Protein AF-J9D2C3-F1 (afdb_monomer_lite)

Secondary structure (DSSP, 8-state):
-PPP----PPPEEEEHHHHHHH-PBPPTT-EEEEEE-TT-SS-TT-SEEEEEE--SSSBGGGSPB---TTTT--HHHH-SSPPP--GGGSTTHHHHHHHH---SSEEEEEEE-STTEEEEEEEETT----EEEEEEE--PPPEEE-SSTTEEEETTEEEE-TTTGGGTT--HHHHHHHHHHHHHHHHHTT-PPP----TTEEEEEEEEETTEEEEEEEEPPGGGSPP--GGGSTTHHHHHHTT-

Foldseek 3Di:
DDDDDDDDDDAAEDEPVVLVVVQDQDQAQGKYKYQAAPPPPPAPDPRDIWIFGGRHPGTPVPTDIPDDPPRRDDVQVVDPDHDDDDPVVDPCSVVVVCVPCPDPFKDWDWADDPPQKIFIWIDGHPDDDTDTDDIDHDDQFDWAPAPDFQWIDRNPDIGHNVVCPPVGPDDPVNVCVVVVVVVVVVVVVQDEDDDDADPQKDWDDWDDDPNHIDTDIDGNDPVNPDDDDPVNPPPSVVVVVVVD

pLDDT: mean 89.43, std 7.4, range [53.75, 97.25]

Sequence (244 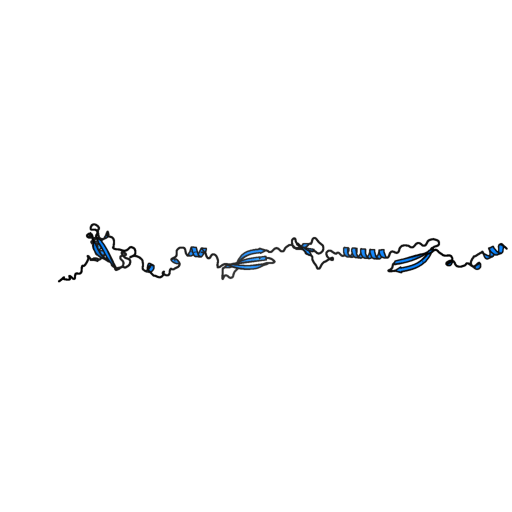aa):
MATTLNTRIKLKYDTYANWNSKNPILLSGELAIAEIPDSTGVAQNEPTFLLKVGNGSSKFNELDWISGKAADVYEWAKAATKPTYAATEITGLDAFIGQQIQDTDTQYQIVKNGDMGFKLQSKAKGTEDWADVNNITLVPPALTTGGANGTVKYGTQEVAVAGLQDAAFVTKASIVAEASAEADKKIQALDAKEVAVGTGEIIEKISETDGVVKVSKRALAATDIPTLEIAKTTGLQEALDAKQ

Structure (mmCIF, N/CA/C/O backbone):
data_AF-J9D2C3-F1
#
_entry.id   AF-J9D2C3-F1
#
loop_
_atom_site.group_PDB
_atom_site.id
_atom_site.type_symbol
_atom_site.label_atom_id
_atom_site.label_alt_id
_atom_site.label_comp_id
_atom_site.label_asym_id
_atom_site.label_entity_id
_atom_site.label_seq_id
_atom_site.pdbx_PDB_ins_code
_atom_site.Cartn_x
_atom_site.Cartn_y
_atom_site.Cartn_z
_atom_site.occupancy
_atom_site.B_iso_or_equiv
_atom_site.auth_seq_id
_atom_site.auth_comp_id
_atom_site.auth_asym_id
_atom_site.auth_atom_id
_atom_site.pdbx_PDB_model_num
ATOM 1 N N . MET A 1 1 ? -11.430 -37.253 111.031 1.00 53.75 1 MET A N 1
ATOM 2 C CA . MET A 1 1 ? -12.242 -37.603 109.846 1.00 53.75 1 MET A CA 1
ATOM 3 C C . MET A 1 1 ? -12.752 -36.303 109.249 1.00 53.75 1 MET A C 1
ATOM 5 O O . MET A 1 1 ? -13.324 -35.525 109.999 1.00 53.75 1 MET A O 1
ATOM 9 N N . ALA A 1 2 ? -12.464 -36.012 107.979 1.00 67.19 2 ALA A N 1
ATOM 10 C CA . ALA A 1 2 ? -12.969 -34.808 107.318 1.00 67.19 2 ALA A CA 1
ATOM 11 C C . ALA A 1 2 ? -14.380 -35.082 106.786 1.00 67.19 2 ALA A C 1
ATOM 13 O O . ALA A 1 2 ? -14.589 -36.061 106.072 1.00 67.19 2 ALA A O 1
ATOM 14 N N . THR A 1 3 ? -15.345 -34.248 107.160 1.00 71.25 3 THR A N 1
ATOM 15 C CA . THR A 1 3 ? -16.729 -34.361 106.697 1.00 71.25 3 THR A CA 1
ATOM 16 C C . THR A 1 3 ? -16.865 -33.609 105.375 1.00 71.25 3 THR A C 1
ATOM 18 O O . THR A 1 3 ? -16.646 -32.400 105.327 1.00 71.25 3 THR A O 1
ATOM 21 N N . THR A 1 4 ? -17.207 -34.305 104.291 1.00 79.94 4 THR A N 1
ATOM 22 C CA . THR A 1 4 ? -17.452 -33.674 102.985 1.00 79.94 4 THR A CA 1
ATOM 23 C C . THR A 1 4 ? -18.852 -33.067 102.950 1.00 79.94 4 THR A C 1
ATOM 25 O O . THR A 1 4 ? -19.848 -33.775 103.092 1.00 79.94 4 THR A O 1
ATOM 28 N N . LEU A 1 5 ? -18.933 -31.753 102.737 1.00 82.44 5 LEU A N 1
ATOM 29 C CA . LEU A 1 5 ? -20.183 -31.029 102.504 1.00 82.44 5 LEU A CA 1
ATOM 30 C C . LEU A 1 5 ? -20.464 -30.950 101.001 1.00 82.44 5 LEU A C 1
ATOM 32 O O . LEU A 1 5 ? -19.736 -30.294 100.263 1.00 82.44 5 LEU A O 1
ATOM 36 N N . ASN A 1 6 ? -21.547 -31.590 100.560 1.00 83.75 6 ASN A N 1
ATOM 37 C CA . ASN A 1 6 ? -22.050 -31.465 99.194 1.00 83.75 6 ASN A CA 1
ATOM 38 C C . ASN A 1 6 ? -23.104 -30.356 99.144 1.00 83.75 6 ASN A C 1
ATOM 40 O O . ASN A 1 6 ? -24.222 -30.543 99.624 1.00 83.75 6 ASN A O 1
ATOM 44 N N . THR A 1 7 ? -22.766 -29.206 98.563 1.00 85.62 7 THR A N 1
ATOM 45 C CA . THR A 1 7 ? -23.692 -28.076 98.405 1.00 85.62 7 THR A CA 1
ATOM 46 C C . THR A 1 7 ? -23.898 -27.730 96.928 1.00 85.62 7 THR A C 1
ATOM 48 O O . THR A 1 7 ? -23.049 -27.995 96.079 1.00 85.62 7 THR A O 1
ATOM 51 N N . ARG A 1 8 ? -25.060 -27.147 96.605 1.00 88.00 8 ARG A N 1
ATOM 52 C CA . ARG A 1 8 ? -25.353 -26.520 95.306 1.00 88.00 8 ARG A CA 1
ATOM 53 C C . ARG A 1 8 ? -25.780 -25.079 95.564 1.00 88.00 8 ARG A C 1
ATOM 55 O O . ARG A 1 8 ? -26.751 -24.863 96.285 1.00 88.00 8 ARG A O 1
ATOM 62 N N . ILE A 1 9 ? -25.075 -24.113 94.982 1.00 87.56 9 ILE A N 1
ATOM 63 C CA . ILE A 1 9 ? -25.390 -22.686 95.119 1.00 87.56 9 ILE A CA 1
ATOM 64 C C . ILE A 1 9 ? -26.204 -22.255 93.898 1.00 87.56 9 ILE A C 1
ATOM 66 O O . ILE A 1 9 ? -25.794 -22.494 92.765 1.00 87.56 9 ILE A O 1
ATOM 70 N N . LYS A 1 10 ? -27.365 -21.635 94.130 1.00 87.38 10 LYS A N 1
ATOM 71 C CA . LYS A 1 10 ? -28.155 -20.974 93.085 1.00 87.38 10 LYS A CA 1
ATOM 72 C C . LYS A 1 10 ? -27.910 -19.472 93.161 1.00 87.38 10 LYS A C 1
ATOM 74 O O . LYS A 1 10 ? -27.998 -18.897 94.243 1.00 87.38 10 LYS A O 1
ATOM 79 N N . LEU A 1 11 ? -27.618 -18.862 92.019 1.00 90.38 11 LEU A N 1
ATOM 80 C CA . LEU A 1 11 ? -27.538 -17.410 91.880 1.00 90.38 11 LEU A CA 1
ATOM 81 C C . LEU A 1 11 ? -28.927 -16.839 91.584 1.00 90.38 11 LEU A C 1
ATOM 83 O O . LEU A 1 11 ? -29.850 -17.575 91.224 1.00 90.38 11 LEU A O 1
ATOM 87 N N . LYS A 1 12 ? -29.081 -15.526 91.755 1.00 91.38 12 LYS A N 1
ATOM 88 C CA . LYS A 1 12 ? -30.353 -14.854 91.505 1.00 91.38 12 LYS A CA 1
ATOM 89 C C . LYS A 1 12 ? -30.673 -14.898 90.011 1.00 91.38 12 LYS A C 1
ATOM 91 O O . LYS A 1 12 ? -29.859 -14.493 89.184 1.00 91.38 12 LYS A O 1
ATOM 96 N N . TYR A 1 13 ? -31.857 -15.406 89.699 1.00 93.50 13 TYR A N 1
ATOM 97 C CA . TYR A 1 13 ? -32.331 -15.696 88.351 1.00 93.50 13 TYR A CA 1
ATOM 98 C C . TYR A 1 13 ? -33.719 -15.094 88.154 1.00 93.50 13 TYR A C 1
ATOM 100 O O . TYR A 1 13 ? -34.570 -15.231 89.036 1.00 93.50 13 TYR A O 1
ATOM 108 N N . ASP A 1 14 ? -33.952 -14.465 87.007 1.00 95.75 14 ASP A N 1
ATOM 109 C CA . ASP A 1 14 ? -35.276 -14.015 86.574 1.00 95.75 14 ASP A CA 1
ATOM 110 C C . ASP A 1 14 ? -35.283 -13.833 85.042 1.00 95.75 14 ASP A C 1
ATOM 112 O O . ASP A 1 14 ? -34.233 -13.863 84.386 1.00 95.75 14 ASP A O 1
ATOM 116 N N . THR A 1 15 ? -36.468 -13.632 84.470 1.00 95.62 15 THR A N 1
ATOM 117 C CA . THR A 1 15 ? -36.615 -13.319 83.041 1.00 95.62 15 THR A CA 1
ATOM 118 C C . THR A 1 15 ? -36.058 -11.933 82.732 1.00 95.62 15 THR A C 1
ATOM 120 O O . THR A 1 15 ? -36.107 -11.030 83.575 1.00 95.62 15 THR A O 1
ATOM 123 N N . TYR A 1 16 ? -35.572 -11.722 81.507 1.00 94.62 16 TYR A N 1
ATOM 124 C CA . TYR A 1 16 ? -35.113 -10.407 81.060 1.00 94.62 16 TYR A CA 1
ATOM 125 C C . TYR A 1 16 ? -36.175 -9.321 81.294 1.00 94.62 16 TYR A C 1
ATOM 127 O O . TYR A 1 16 ? -35.871 -8.268 81.853 1.00 94.62 16 TYR A O 1
ATOM 135 N N . ALA A 1 17 ? -37.443 -9.590 80.972 1.00 94.50 17 ALA A N 1
ATOM 136 C CA . ALA A 1 17 ? -38.544 -8.653 81.201 1.00 94.50 17 ALA A CA 1
ATOM 137 C C . ALA A 1 17 ? -38.699 -8.269 82.685 1.00 94.50 17 ALA A C 1
ATOM 139 O O . ALA A 1 17 ? -38.810 -7.086 83.020 1.00 94.50 17 ALA A O 1
ATOM 140 N N . ASN A 1 18 ? -38.643 -9.251 83.589 1.00 96.06 18 ASN A N 1
ATOM 141 C CA . ASN A 1 18 ? -38.765 -9.003 85.025 1.00 96.06 18 ASN A CA 1
ATOM 142 C C . ASN A 1 18 ? -37.567 -8.236 85.586 1.00 96.06 18 ASN A C 1
ATOM 144 O O . ASN A 1 18 ? -37.752 -7.344 86.417 1.00 96.06 18 ASN A O 1
ATOM 148 N N . TRP A 1 19 ? -36.353 -8.541 85.125 1.00 96.31 19 TRP A N 1
ATOM 149 C CA . TRP A 1 19 ? -35.158 -7.794 85.508 1.00 96.31 19 TRP A CA 1
ATOM 150 C C . TRP A 1 19 ? -35.237 -6.327 85.090 1.00 96.31 19 TRP A C 1
ATOM 152 O O . TRP A 1 19 ? -34.958 -5.457 85.914 1.00 96.31 19 TRP A O 1
ATOM 162 N N . ASN A 1 20 ? -35.688 -6.046 83.864 1.00 93.19 20 ASN A N 1
ATOM 163 C CA . ASN A 1 20 ? -35.850 -4.674 83.378 1.00 93.19 20 ASN A CA 1
ATOM 164 C C . ASN A 1 20 ? -36.977 -3.917 84.089 1.00 93.19 20 ASN A C 1
ATOM 166 O O . ASN A 1 20 ? -36.845 -2.719 84.325 1.00 93.19 20 ASN A O 1
ATOM 170 N N . SER A 1 21 ? -38.078 -4.593 84.430 1.00 96.00 21 SER A N 1
ATOM 171 C CA . SER A 1 21 ? -39.217 -3.968 85.112 1.00 96.00 21 SER A CA 1
ATOM 172 C C . SER A 1 21 ? -38.910 -3.650 86.578 1.00 96.00 21 SER A C 1
ATOM 174 O O . SER A 1 21 ? -39.197 -2.549 87.044 1.00 96.00 21 SER A O 1
ATOM 176 N N . LYS A 1 22 ? -38.293 -4.590 87.308 1.00 95.56 22 LYS A N 1
ATOM 177 C CA . LYS A 1 22 ? -37.919 -4.394 88.719 1.00 95.56 22 LYS A CA 1
ATOM 178 C C . LYS A 1 22 ? -36.681 -3.507 88.868 1.00 95.56 22 LYS A C 1
ATOM 180 O O . LYS A 1 22 ? -36.575 -2.779 89.850 1.00 95.56 22 LYS A O 1
ATOM 185 N N . ASN A 1 23 ? -35.745 -3.615 87.923 1.00 95.38 23 ASN A N 1
ATOM 186 C CA . ASN A 1 23 ? -34.500 -2.852 87.803 1.00 95.38 23 ASN A CA 1
ATOM 187 C C . ASN A 1 23 ? -33.771 -2.572 89.142 1.00 95.38 23 ASN A C 1
ATOM 189 O O . ASN A 1 23 ? -33.542 -1.407 89.490 1.00 95.38 23 ASN A O 1
ATOM 193 N N . PRO A 1 24 ? -33.443 -3.611 89.937 1.00 95.81 24 PRO A N 1
ATOM 194 C CA . PRO A 1 24 ? -32.864 -3.429 91.265 1.00 95.81 24 PRO A CA 1
ATOM 195 C C . PRO A 1 24 ? -31.396 -2.981 91.206 1.00 95.81 24 PRO A C 1
ATOM 197 O O . PRO A 1 24 ? -30.705 -3.219 90.215 1.00 95.81 24 PRO A O 1
ATOM 200 N N . ILE A 1 25 ? -30.906 -2.401 92.306 1.00 96.31 25 ILE A N 1
ATOM 201 C CA . ILE A 1 25 ? -29.469 -2.209 92.553 1.00 96.31 25 ILE A CA 1
ATOM 202 C C . ILE A 1 25 ? -28.914 -3.522 93.112 1.00 96.31 25 ILE A C 1
ATOM 204 O O . ILE A 1 25 ? -29.402 -4.015 94.131 1.00 96.31 25 ILE A O 1
ATOM 208 N N . LEU A 1 26 ? -27.928 -4.099 92.426 1.00 94.44 26 LEU A N 1
ATOM 209 C CA . LEU A 1 26 ? -27.255 -5.335 92.837 1.00 94.44 26 LEU A CA 1
ATOM 210 C C . LEU A 1 26 ? -26.039 -5.013 93.711 1.00 94.44 26 LEU A C 1
ATOM 212 O O . LEU A 1 26 ? -25.333 -4.033 93.455 1.00 94.44 26 LEU A O 1
ATOM 216 N N . LEU A 1 27 ? -25.768 -5.848 94.715 1.00 95.94 27 LEU A N 1
ATOM 217 C CA . LEU A 1 27 ? -24.605 -5.683 95.589 1.00 95.94 27 LEU A CA 1
ATOM 218 C C . LEU A 1 27 ? -23.298 -5.815 94.794 1.00 95.94 27 LEU A C 1
ATOM 220 O O 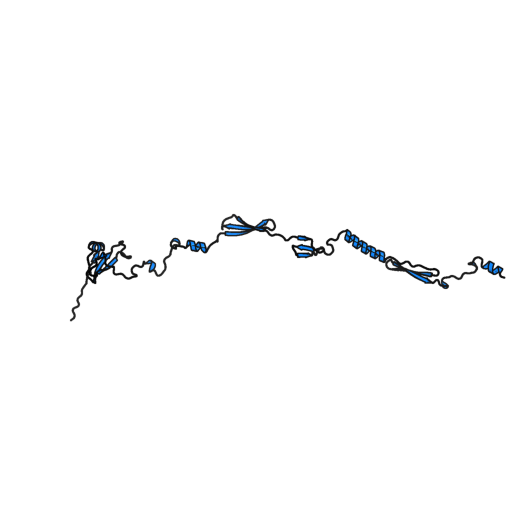. LEU A 1 27 ? -23.248 -6.460 93.747 1.00 95.94 27 LEU A O 1
ATOM 224 N N . SER A 1 28 ? -22.220 -5.211 95.295 1.00 95.38 28 SER A N 1
ATOM 225 C CA . SER A 1 28 ? -20.911 -5.309 94.640 1.00 95.38 28 SER A CA 1
ATOM 226 C C . SER A 1 28 ? -20.449 -6.771 94.576 1.00 95.38 28 SER A C 1
ATOM 228 O O . SER A 1 28 ? -20.347 -7.437 95.606 1.00 95.38 28 SER A O 1
ATOM 230 N N . GLY A 1 29 ? -20.221 -7.279 93.364 1.00 91.12 29 GLY A N 1
ATOM 231 C CA . GLY A 1 29 ? -19.883 -8.679 93.097 1.00 91.12 29 GLY A CA 1
ATOM 232 C C . GLY A 1 29 ? -21.076 -9.643 93.012 1.00 91.12 29 GLY A C 1
ATOM 233 O O . GLY A 1 29 ? -20.866 -10.833 92.783 1.00 91.12 29 GLY A O 1
ATOM 234 N N . GLU A 1 30 ? -22.319 -9.176 93.172 1.00 93.88 30 GLU A N 1
ATOM 235 C CA . GLU A 1 30 ? -23.514 -10.019 93.023 1.00 93.88 30 GLU A CA 1
ATOM 236 C C . GLU A 1 30 ? -23.756 -10.359 91.548 1.00 93.88 30 GLU A C 1
ATOM 238 O O . GLU A 1 30 ? -23.875 -9.471 90.705 1.00 93.88 30 GLU A O 1
ATOM 243 N N . LEU A 1 31 ? -23.862 -11.652 91.234 1.00 93.25 31 LEU A N 1
ATOM 244 C CA . LEU A 1 31 ? -24.190 -12.127 89.892 1.00 93.25 31 LEU A CA 1
ATOM 245 C C . LEU A 1 31 ? -25.705 -12.214 89.702 1.00 93.25 31 LEU A C 1
ATOM 247 O O . LEU A 1 31 ? -26.384 -12.960 90.414 1.00 93.25 31 LEU A O 1
ATOM 251 N N . ALA A 1 32 ? -26.211 -11.512 88.691 1.00 94.25 32 ALA A N 1
ATOM 252 C CA . ALA A 1 32 ? -27.578 -11.662 88.209 1.00 94.25 32 ALA A CA 1
ATOM 253 C C . ALA A 1 32 ? -27.587 -12.440 86.897 1.00 94.25 32 ALA A C 1
ATOM 255 O O . ALA A 1 32 ? -26.951 -12.033 85.924 1.00 94.25 32 ALA A O 1
ATOM 256 N N . ILE A 1 33 ? -28.329 -13.546 86.880 1.00 95.06 33 ILE A N 1
ATOM 257 C CA . ILE A 1 33 ? -28.575 -14.345 85.682 1.00 95.06 33 ILE A CA 1
ATOM 258 C C . ILE A 1 33 ? -29.896 -13.884 85.071 1.00 95.06 33 ILE A C 1
ATOM 260 O O . ILE A 1 33 ? -30.938 -13.918 85.733 1.00 95.06 33 ILE A O 1
ATOM 264 N N . ALA A 1 34 ? -29.852 -13.474 83.808 1.00 94.56 34 ALA A N 1
ATOM 265 C CA . ALA A 1 34 ? -31.025 -13.104 83.034 1.00 94.56 34 ALA A CA 1
ATOM 266 C C . ALA A 1 34 ? -31.288 -14.146 81.945 1.00 94.56 34 ALA A C 1
ATOM 268 O O . ALA A 1 34 ? -30.415 -14.426 81.122 1.00 94.56 34 ALA A O 1
ATOM 269 N N . GLU A 1 35 ? -32.497 -14.701 81.943 1.00 94.75 35 GLU A N 1
ATOM 270 C CA . GLU A 1 35 ? -33.015 -15.492 80.825 1.00 94.75 35 GLU A CA 1
ATOM 271 C C . GLU A 1 35 ? -33.465 -14.551 79.710 1.00 94.75 35 GLU A C 1
ATOM 273 O O . GLU A 1 35 ? -34.425 -13.791 79.883 1.00 94.75 35 GLU A O 1
ATOM 278 N N . ILE A 1 36 ? -32.749 -14.587 78.589 1.00 93.44 36 ILE A N 1
ATOM 279 C CA . ILE A 1 36 ? -33.049 -13.813 77.390 1.00 93.44 36 ILE A CA 1
ATOM 280 C C . ILE A 1 36 ? -33.879 -14.705 76.455 1.00 93.44 36 ILE A C 1
ATOM 282 O O . ILE A 1 36 ? -33.356 -15.714 75.969 1.00 93.44 36 ILE A O 1
ATOM 286 N N . PRO A 1 37 ? -35.167 -14.388 76.221 1.00 92.31 37 PRO A N 1
ATOM 287 C CA . PRO A 1 37 ? -35.978 -15.126 75.260 1.00 92.31 37 PRO A CA 1
ATOM 288 C C . PRO A 1 37 ? -35.494 -14.873 73.823 1.00 92.31 37 PRO A C 1
ATOM 290 O O . PRO A 1 37 ? -34.609 -14.055 73.587 1.00 92.31 37 PRO A O 1
ATOM 293 N N . ASP A 1 38 ? -36.071 -15.587 72.860 1.00 88.94 38 ASP A N 1
ATOM 294 C CA . ASP A 1 38 ? -35.787 -15.368 71.439 1.00 88.94 38 ASP A CA 1
ATOM 295 C C . ASP A 1 38 ? -36.209 -13.949 70.999 1.00 88.94 38 ASP A C 1
ATOM 297 O O . ASP A 1 38 ? -37.177 -13.384 71.519 1.00 88.94 38 ASP A O 1
ATOM 301 N N . SER A 1 39 ? -35.505 -13.400 70.010 1.00 84.25 39 SER A N 1
ATOM 302 C CA . SER A 1 39 ? -35.864 -12.176 69.289 1.00 84.25 39 SER A CA 1
ATOM 303 C C . SER A 1 39 ? -35.933 -10.894 70.140 1.00 84.25 39 SER A C 1
ATOM 305 O O . SER A 1 39 ? -36.701 -9.981 69.829 1.00 84.25 39 SER A O 1
ATOM 307 N N . THR A 1 40 ? -35.123 -10.781 71.197 1.00 84.75 40 THR A N 1
ATOM 308 C CA . THR A 1 40 ? -34.948 -9.532 71.965 1.00 84.75 40 THR A CA 1
ATOM 309 C C . THR A 1 40 ? -33.864 -8.609 71.411 1.00 84.75 40 THR A C 1
ATOM 311 O O . THR A 1 40 ? -33.895 -7.411 71.692 1.00 84.75 40 THR A O 1
ATOM 314 N N . GLY A 1 41 ? -32.925 -9.137 70.618 1.00 83.56 41 GLY A N 1
ATOM 315 C CA . GLY A 1 41 ? -31.842 -8.360 70.001 1.00 83.56 41 GLY A CA 1
ATOM 316 C C . GLY A 1 41 ? -30.743 -7.916 70.976 1.00 83.56 41 GLY A C 1
ATOM 317 O O . GLY A 1 41 ? -29.981 -7.001 70.673 1.00 83.56 41 GLY A O 1
ATOM 318 N N . VAL A 1 42 ? -30.669 -8.545 72.149 1.00 83.31 42 VAL A N 1
ATOM 319 C CA . VAL A 1 42 ? -29.675 -8.306 73.203 1.00 83.31 42 VAL A CA 1
ATOM 320 C C . VAL A 1 42 ? -28.414 -9.150 72.981 1.00 83.31 42 VAL A C 1
ATOM 322 O O . VAL A 1 42 ? -27.323 -8.702 73.327 1.00 83.31 42 VAL A O 1
ATOM 325 N N . ALA A 1 43 ? -28.544 -10.347 72.401 1.00 82.81 43 ALA A N 1
ATOM 326 C CA . ALA A 1 43 ? -27.440 -11.229 72.022 1.00 82.81 43 ALA A CA 1
ATOM 327 C C . ALA A 1 43 ? -27.658 -11.851 70.634 1.00 82.81 43 ALA A C 1
ATOM 329 O O . ALA A 1 43 ? -28.785 -12.010 70.176 1.00 82.81 43 ALA A O 1
ATOM 330 N N . GLN A 1 44 ? -26.573 -12.252 69.963 1.00 80.06 44 GLN A N 1
ATOM 331 C CA . GLN A 1 44 ? -26.672 -12.893 68.642 1.00 80.06 44 GLN A CA 1
ATOM 332 C C . GLN A 1 44 ? -27.137 -14.357 68.685 1.00 80.06 44 GLN A C 1
ATOM 334 O O . GLN A 1 44 ? -27.516 -14.900 67.653 1.00 80.06 44 GLN A O 1
ATOM 339 N N . ASN A 1 45 ? -27.094 -15.008 69.849 1.00 81.19 45 ASN A N 1
ATOM 340 C CA . ASN A 1 45 ? -27.402 -16.430 70.030 1.00 81.19 45 ASN A CA 1
ATOM 341 C C . ASN A 1 45 ? -28.639 -16.669 70.909 1.00 81.19 45 ASN A C 1
ATOM 343 O O . ASN A 1 45 ? -28.641 -17.570 71.744 1.00 81.19 45 ASN A O 1
ATOM 347 N N . GLU A 1 46 ? -29.664 -15.835 70.765 1.00 87.56 46 GLU A N 1
ATOM 348 C CA . GLU A 1 46 ? -30.924 -15.983 71.496 1.00 87.56 46 GLU A CA 1
ATOM 349 C C . GLU A 1 46 ? -31.721 -17.226 71.043 1.00 87.56 46 GLU A C 1
ATOM 351 O O . GLU A 1 46 ? -31.664 -17.583 69.865 1.00 87.56 46 GLU A O 1
ATOM 356 N N . PRO A 1 47 ? -32.466 -17.898 71.947 1.00 89.88 47 PRO A N 1
ATOM 357 C CA . PRO A 1 47 ? -32.563 -17.640 73.387 1.00 89.88 47 PRO A CA 1
ATOM 358 C C . PRO A 1 47 ? -31.280 -18.031 74.137 1.00 89.88 47 PRO A C 1
ATOM 360 O O . PRO A 1 47 ? -30.665 -19.062 73.867 1.00 89.88 47 PRO A O 1
ATOM 363 N N . THR A 1 48 ? -30.879 -17.216 75.114 1.00 89.94 48 THR A N 1
ATOM 364 C CA . THR A 1 48 ? -29.616 -17.408 75.846 1.00 89.94 48 THR A CA 1
ATOM 365 C C . THR A 1 48 ? -29.706 -16.940 77.296 1.00 89.94 48 THR A C 1
ATOM 367 O O . THR A 1 48 ? -30.657 -16.279 77.705 1.00 89.94 48 THR A O 1
ATOM 370 N N . PHE A 1 49 ? -28.691 -17.270 78.092 1.00 91.12 49 PHE A N 1
ATOM 371 C CA . PHE A 1 49 ? -28.522 -16.744 79.443 1.00 91.12 49 PHE A CA 1
ATOM 372 C C . PHE A 1 49 ? -27.334 -15.797 79.472 1.00 91.12 49 PHE A C 1
ATOM 374 O O . PHE A 1 49 ? -26.213 -16.186 79.143 1.00 91.12 49 PHE A O 1
ATOM 381 N N . LEU A 1 50 ? -27.574 -14.568 79.917 1.00 91.62 50 LEU A N 1
ATOM 382 C CA . LEU A 1 50 ? -26.526 -13.577 80.121 1.00 91.62 50 LEU A CA 1
ATOM 383 C C . LEU A 1 50 ? -26.382 -13.253 81.603 1.00 91.62 50 LEU A C 1
ATOM 385 O O . LEU A 1 50 ? -27.313 -13.406 82.398 1.00 91.62 50 LEU A O 1
ATOM 389 N N . LEU A 1 51 ? -25.190 -12.797 81.973 1.00 92.88 51 LEU A N 1
ATOM 390 C CA . LEU A 1 51 ? -24.854 -12.459 83.347 1.00 92.88 51 LEU A CA 1
ATOM 391 C C . LEU A 1 51 ? -24.438 -10.996 83.441 1.00 92.88 51 LEU A C 1
ATOM 393 O O . LEU A 1 51 ? -23.705 -10.501 82.585 1.00 92.88 51 LEU A O 1
ATOM 397 N N . LYS A 1 52 ? -24.858 -10.334 84.517 1.00 93.94 52 LYS A N 1
ATOM 398 C CA . LYS A 1 52 ? -24.312 -9.041 84.948 1.00 93.94 52 LYS A CA 1
ATOM 399 C C . LYS A 1 52 ? -23.714 -9.169 86.342 1.00 93.94 52 LYS A C 1
ATOM 401 O O . LYS A 1 52 ? -24.188 -9.977 87.144 1.00 93.94 52 LYS A O 1
ATOM 406 N N . VAL A 1 53 ? -22.698 -8.357 86.630 1.00 94.62 53 VAL A N 1
ATOM 407 C CA . VAL A 1 53 ? -22.097 -8.241 87.966 1.00 94.62 53 VAL A CA 1
ATOM 408 C C . VAL A 1 53 ? -22.521 -6.912 88.573 1.00 94.62 53 VAL A C 1
ATOM 410 O O . VAL A 1 53 ? -22.302 -5.862 87.973 1.00 94.62 53 VAL A O 1
ATOM 413 N N . GLY A 1 54 ? -23.115 -6.946 89.761 1.00 95.62 54 GLY A N 1
ATOM 414 C CA . GLY A 1 54 ? -23.424 -5.747 90.525 1.00 95.62 54 GLY A CA 1
ATOM 415 C C . GLY A 1 54 ? -22.163 -4.996 90.937 1.00 95.62 54 GLY A C 1
ATOM 416 O O . GLY A 1 54 ? -21.140 -5.594 91.269 1.00 95.62 54 GLY A O 1
ATOM 417 N N . ASN A 1 55 ? -22.243 -3.669 90.945 1.00 94.31 55 ASN A N 1
ATOM 418 C CA . ASN A 1 55 ? -21.185 -2.788 91.444 1.00 94.31 55 ASN A CA 1
ATOM 419 C C . ASN A 1 55 ? -21.557 -2.123 92.786 1.00 94.31 55 ASN A C 1
ATOM 421 O O . ASN A 1 55 ? -20.781 -1.327 93.308 1.00 94.31 55 ASN A O 1
ATOM 425 N N . GLY A 1 56 ? -22.731 -2.443 93.349 1.00 94.25 56 GLY A N 1
ATOM 426 C CA . GLY A 1 56 ? -23.234 -1.887 94.606 1.00 94.25 56 GLY A CA 1
ATOM 427 C C . GLY A 1 56 ? -23.994 -0.562 94.489 1.00 94.25 56 GLY A C 1
ATOM 428 O O . GLY A 1 56 ? -24.533 -0.117 95.500 1.00 94.25 56 GLY A O 1
ATOM 429 N N . SER A 1 57 ? -24.068 0.049 93.300 1.00 95.31 57 SER A N 1
ATOM 430 C CA . SER A 1 57 ? -24.629 1.401 93.120 1.00 95.31 57 SER A CA 1
ATOM 431 C C . SER A 1 57 ? -25.539 1.548 91.895 1.00 95.31 57 SER A C 1
ATOM 433 O O . SER A 1 57 ? -26.563 2.223 91.975 1.00 95.31 57 SER A O 1
ATOM 435 N N . SER A 1 58 ? -25.189 0.928 90.767 1.00 96.06 58 SER A N 1
ATOM 436 C CA . SER A 1 58 ? -25.945 0.992 89.512 1.00 96.06 58 SER A CA 1
ATOM 437 C C . SER A 1 58 ? -27.139 0.042 89.517 1.00 96.06 58 SER A C 1
ATOM 439 O O . SER A 1 58 ? -27.093 -1.048 90.098 1.00 96.06 58 SER A O 1
ATOM 441 N N . LYS A 1 59 ? -28.209 0.436 88.826 1.00 96.12 59 LYS A N 1
ATOM 442 C CA . LYS A 1 59 ? -29.363 -0.441 88.595 1.00 96.12 59 LYS A CA 1
ATOM 443 C C . LYS A 1 59 ? -29.038 -1.502 87.541 1.00 96.12 59 LYS A C 1
ATOM 445 O O . LYS A 1 59 ? -28.168 -1.296 86.701 1.00 96.12 59 LYS A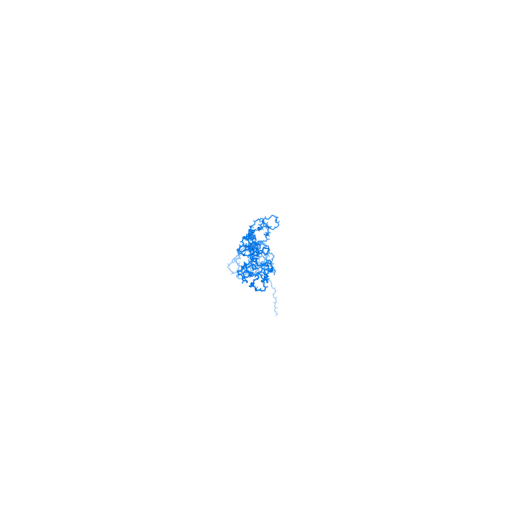 O 1
ATOM 450 N N . PHE A 1 60 ? -29.766 -2.620 87.533 1.00 94.94 60 PHE A N 1
ATOM 451 C CA . PHE A 1 60 ? -29.558 -3.724 86.583 1.00 94.94 60 PHE A CA 1
ATOM 452 C C . PHE A 1 60 ? -29.430 -3.275 85.112 1.00 94.94 60 PHE A C 1
ATOM 454 O O . PHE A 1 60 ? -28.555 -3.763 84.393 1.00 94.94 60 PHE A O 1
ATOM 461 N N . ASN A 1 61 ? -30.259 -2.333 84.657 1.00 93.81 61 ASN A N 1
ATOM 462 C CA . ASN A 1 61 ? -30.246 -1.849 83.270 1.00 93.81 61 ASN A CA 1
ATOM 463 C C . ASN A 1 61 ? -28.999 -1.019 82.925 1.00 93.81 61 ASN A C 1
ATOM 465 O O . ASN A 1 61 ? -28.679 -0.881 81.751 1.00 93.81 61 ASN A O 1
ATOM 469 N N . GLU A 1 62 ? -28.302 -0.490 83.929 1.00 94.94 62 GLU A N 1
ATOM 470 C CA . GLU A 1 62 ? -27.100 0.345 83.790 1.00 94.94 62 GLU A CA 1
ATOM 471 C C . GLU A 1 62 ? -25.804 -0.473 83.880 1.00 94.94 62 GLU A C 1
ATOM 473 O O . GLU A 1 62 ? -24.726 0.048 83.615 1.00 94.94 62 GLU A O 1
ATOM 478 N N . LEU A 1 63 ? -25.894 -1.738 84.298 1.00 93.25 63 LEU A N 1
ATOM 479 C CA . LEU A 1 63 ? -24.750 -2.641 84.369 1.00 93.25 63 LEU A CA 1
ATOM 480 C C . LEU A 1 63 ? -24.430 -3.218 82.986 1.00 93.25 63 LEU A C 1
ATOM 482 O O . LEU A 1 63 ? -25.339 -3.549 82.218 1.00 93.25 63 LEU A O 1
ATOM 486 N N . ASP A 1 64 ? -23.149 -3.431 82.714 1.00 91.00 64 ASP A N 1
ATOM 487 C CA . ASP A 1 64 ? -22.698 -4.107 81.500 1.00 91.00 64 ASP A CA 1
ATOM 488 C C . ASP A 1 64 ? -22.864 -5.629 81.610 1.00 91.00 64 ASP A C 1
ATOM 490 O O . ASP A 1 64 ? -22.790 -6.225 82.691 1.00 91.00 64 ASP A O 1
ATOM 494 N N . TRP A 1 65 ? -23.087 -6.276 80.467 1.00 90.81 65 TRP A N 1
ATOM 495 C CA . TRP A 1 65 ? -23.055 -7.732 80.376 1.00 90.81 65 TRP A CA 1
ATOM 496 C C . TRP A 1 65 ? -21.626 -8.252 80.509 1.00 90.81 65 TRP A C 1
ATOM 498 O O . TRP A 1 65 ? -20.683 -7.682 79.956 1.00 90.81 65 TRP A O 1
ATOM 508 N N . ILE A 1 66 ? -21.468 -9.398 81.167 1.00 87.69 66 ILE A N 1
ATOM 509 C CA . ILE A 1 66 ? -20.222 -10.161 81.106 1.00 87.69 66 ILE A CA 1
ATOM 510 C C . ILE A 1 66 ? -20.070 -10.676 79.670 1.00 87.69 66 ILE A C 1
ATOM 512 O O . ILE A 1 66 ? -20.795 -11.575 79.251 1.00 87.69 66 ILE A O 1
ATOM 516 N N . SER A 1 67 ? -19.132 -10.111 78.910 1.00 78.94 67 SER A N 1
ATOM 517 C CA . SER A 1 67 ? -18.849 -10.522 77.532 1.00 78.94 67 SER A CA 1
ATOM 518 C C . SER A 1 67 ? -17.348 -10.489 77.230 1.00 78.94 67 SER A C 1
ATOM 520 O O . SER A 1 67 ? -16.578 -9.746 77.839 1.00 78.94 67 SER A O 1
ATOM 522 N N . GLY A 1 68 ? -16.916 -11.333 76.289 1.00 73.25 68 GLY A N 1
ATOM 523 C CA . GLY A 1 68 ? -15.586 -11.258 75.685 1.00 73.25 68 GLY A CA 1
ATOM 524 C C . GLY A 1 68 ? -15.645 -10.491 74.363 1.00 73.25 68 GLY A C 1
ATOM 525 O O . GLY A 1 68 ? -16.610 -10.636 73.620 1.00 73.25 68 GLY A O 1
ATOM 526 N N . LYS A 1 69 ? -14.588 -9.741 74.018 1.00 65.19 69 LYS A N 1
ATOM 527 C CA . LYS A 1 69 ? -14.491 -8.873 72.817 1.00 65.19 69 LYS A CA 1
ATOM 528 C C . LYS A 1 69 ? -14.785 -9.566 71.462 1.00 65.19 69 LYS A C 1
ATOM 530 O O . LYS A 1 69 ? -14.930 -8.881 70.460 1.00 65.19 69 LYS A O 1
ATOM 535 N N . ALA A 1 70 ? -14.862 -10.900 71.417 1.00 62.94 70 ALA A N 1
ATOM 536 C CA . ALA A 1 70 ? -15.140 -11.698 70.216 1.00 62.94 70 ALA A CA 1
ATOM 537 C C . ALA A 1 70 ? -16.372 -12.624 70.336 1.00 62.94 70 ALA A C 1
ATOM 539 O O . ALA A 1 70 ? -16.559 -13.501 69.490 1.00 62.94 70 ALA A O 1
ATOM 540 N N . ALA A 1 71 ? -17.203 -12.466 71.374 1.00 66.38 71 ALA A N 1
ATOM 541 C CA . ALA A 1 71 ? -18.414 -13.277 71.528 1.00 66.38 71 ALA A CA 1
ATOM 542 C C . ALA A 1 71 ? -19.402 -13.056 70.358 1.00 66.38 71 ALA A C 1
ATOM 544 O O . ALA A 1 71 ? -19.951 -14.023 69.833 1.00 66.38 71 ALA A O 1
ATOM 545 N N . ASP A 1 72 ? -19.486 -11.819 69.857 1.00 70.06 72 ASP A N 1
ATOM 546 C CA . ASP A 1 72 ? -20.469 -11.343 68.870 1.00 70.06 72 ASP A CA 1
ATOM 547 C C . ASP A 1 72 ? -19.975 -11.332 67.409 1.00 70.06 72 ASP A C 1
ATOM 549 O O . ASP A 1 72 ? -20.328 -10.465 66.609 1.00 70.06 72 ASP A O 1
ATOM 553 N N . VAL A 1 73 ? -19.120 -12.275 67.017 1.00 78.81 73 VAL A N 1
ATOM 554 C CA . VAL A 1 73 ? -18.780 -12.447 65.593 1.00 78.81 73 VAL A CA 1
ATOM 555 C C . VAL A 1 73 ? -19.774 -13.425 64.956 1.00 78.81 73 VAL A C 1
ATOM 557 O O . VAL A 1 73 ? -19.930 -14.545 65.452 1.00 78.81 73 VAL A O 1
ATOM 560 N N . TYR A 1 74 ? -20.419 -13.020 63.858 1.00 76.31 74 TYR A N 1
ATOM 561 C CA . TYR A 1 74 ? -21.348 -13.868 63.107 1.00 76.31 74 TYR A CA 1
ATOM 562 C C . TYR A 1 74 ? -20.696 -15.185 62.662 1.00 76.31 74 TYR A C 1
ATOM 564 O O . TYR A 1 74 ? -19.508 -15.225 62.331 1.00 76.31 74 TYR A O 1
ATOM 572 N N . GLU A 1 75 ? -21.480 -16.263 62.588 1.00 77.12 75 GLU A N 1
ATOM 573 C CA . GLU A 1 75 ? -20.974 -17.590 62.206 1.00 77.12 75 GLU A CA 1
ATOM 574 C C . GLU A 1 75 ? -20.296 -17.603 60.828 1.00 77.12 75 GLU A C 1
ATOM 576 O O . GLU A 1 75 ? -19.241 -18.217 60.673 1.00 77.12 75 GLU A O 1
ATOM 581 N N . TRP A 1 76 ? -20.822 -16.855 59.849 1.00 81.44 76 TRP A N 1
ATOM 582 C CA . TRP A 1 76 ? -20.235 -16.756 58.504 1.00 81.44 76 TRP A CA 1
ATOM 583 C C . TRP A 1 76 ? -18.814 -16.177 58.510 1.00 81.44 76 TRP A C 1
ATOM 585 O O . TRP A 1 76 ? -17.999 -16.538 57.665 1.00 81.44 76 TRP A O 1
ATOM 595 N N . ALA A 1 77 ? -18.494 -15.306 59.471 1.00 80.19 77 ALA A N 1
ATOM 596 C CA . ALA A 1 77 ? -17.165 -14.718 59.617 1.00 80.19 77 ALA A CA 1
ATOM 597 C C . ALA A 1 77 ? -16.196 -15.651 60.365 1.00 80.19 77 ALA A C 1
ATOM 599 O O . ALA A 1 77 ? -14.982 -15.485 60.266 1.00 80.19 77 ALA A O 1
ATOM 600 N N . LYS A 1 78 ? -16.727 -16.635 61.106 1.00 80.06 78 LYS A N 1
ATOM 601 C CA . LYS A 1 78 ? -15.963 -17.684 61.802 1.00 80.06 78 LYS A CA 1
ATOM 602 C C . LYS A 1 78 ? -15.700 -18.914 60.920 1.00 80.06 78 LYS A C 1
ATOM 604 O O . LYS A 1 78 ? -14.924 -19.782 61.318 1.00 80.06 78 LYS A O 1
ATOM 609 N N . ALA A 1 79 ? -16.337 -19.017 59.751 1.00 83.50 79 ALA A N 1
ATOM 610 C CA . ALA A 1 79 ? -16.184 -20.149 58.841 1.00 83.50 79 ALA A CA 1
ATOM 611 C C . ALA A 1 79 ? -14.756 -20.252 58.265 1.00 83.50 79 ALA A C 1
ATOM 613 O O . ALA A 1 79 ? -14.142 -19.253 57.897 1.00 83.50 79 ALA A O 1
ATOM 614 N N . ALA A 1 80 ? -14.232 -21.481 58.145 1.00 85.94 80 ALA A N 1
ATOM 615 C CA . ALA A 1 80 ? -12.881 -21.745 57.624 1.00 85.94 80 ALA A CA 1
ATOM 616 C C . ALA A 1 80 ? -12.722 -21.389 56.134 1.00 85.94 80 ALA A C 1
ATOM 618 O O . ALA A 1 80 ? -11.624 -21.087 55.667 1.00 85.94 80 ALA A O 1
ATOM 619 N N . THR A 1 81 ? -13.824 -21.424 55.388 1.00 87.19 81 THR A N 1
ATOM 620 C CA . THR A 1 81 ? -13.890 -21.041 53.979 1.00 87.19 81 THR A CA 1
ATOM 621 C C . THR A 1 81 ? -14.761 -19.811 53.829 1.00 87.19 81 THR A C 1
ATOM 623 O O . THR A 1 81 ? -15.834 -19.727 54.428 1.00 87.19 81 THR A O 1
ATOM 626 N N . LYS A 1 82 ? -14.320 -18.879 52.984 1.00 82.81 82 LYS A N 1
ATOM 627 C CA . LYS A 1 82 ? -15.115 -17.699 52.648 1.00 82.81 82 LYS A CA 1
ATOM 628 C C . LYS A 1 82 ? -16.451 -18.118 52.018 1.00 82.81 82 LYS A C 1
ATOM 630 O O . LYS A 1 82 ? -16.455 -19.060 51.220 1.00 82.81 82 LYS A O 1
ATOM 635 N N . PRO A 1 83 ? -17.557 -17.427 52.336 1.00 82.94 83 PRO A N 1
ATOM 636 C CA . PRO A 1 83 ? -18.827 -17.663 51.668 1.00 82.94 83 PRO A CA 1
ATOM 637 C C . PRO A 1 83 ? -18.760 -17.218 50.200 1.00 82.94 83 PRO A C 1
ATOM 639 O O . PRO A 1 83 ? -17.883 -16.450 49.795 1.00 82.94 83 PRO A O 1
ATOM 642 N N . THR A 1 84 ? -19.690 -17.718 49.390 1.00 87.50 84 THR A N 1
ATOM 643 C CA . THR A 1 84 ? -19.912 -17.221 48.029 1.00 87.50 84 THR A CA 1
ATOM 644 C C . THR A 1 84 ? -20.612 -15.867 48.100 1.00 87.50 84 THR A C 1
ATOM 646 O O . THR A 1 84 ? -21.607 -15.741 48.806 1.00 87.50 84 THR A O 1
ATOM 649 N N . TYR A 1 85 ? -20.112 -14.886 47.349 1.00 85.44 85 TYR A N 1
ATOM 650 C CA . TYR A 1 85 ? -20.725 -13.564 47.212 1.00 85.44 85 TYR A CA 1
ATOM 651 C C . TYR A 1 85 ? -21.315 -13.410 45.813 1.00 85.44 85 TYR A C 1
ATOM 653 O O . TYR A 1 85 ? -20.700 -13.831 44.827 1.00 85.44 85 TYR A O 1
ATOM 661 N N . ALA A 1 86 ? -22.484 -12.787 45.715 1.00 89.31 86 ALA A N 1
ATOM 662 C CA . ALA A 1 86 ? -23.018 -12.337 44.441 1.00 89.31 86 ALA A CA 1
ATOM 663 C C . ALA A 1 86 ? -22.274 -11.075 43.982 1.00 89.31 86 ALA A C 1
ATOM 665 O O . ALA A 1 86 ? -21.901 -10.223 44.786 1.00 89.31 86 ALA A O 1
ATOM 666 N N . ALA A 1 87 ? -22.098 -10.914 42.668 1.00 87.31 87 ALA A N 1
ATOM 667 C CA . ALA A 1 87 ? -21.469 -9.726 42.081 1.00 87.31 87 ALA A CA 1
ATOM 668 C C . ALA A 1 87 ? -22.128 -8.411 42.549 1.00 87.31 87 ALA A C 1
ATOM 670 O O . ALA A 1 87 ? -21.445 -7.415 42.769 1.00 87.31 87 ALA A O 1
ATOM 671 N N . THR A 1 88 ? -23.443 -8.438 42.777 1.00 89.62 88 THR A N 1
ATOM 672 C CA . THR A 1 88 ? -24.248 -7.305 43.258 1.00 89.62 88 THR A CA 1
ATOM 673 C C . THR A 1 88 ? -23.893 -6.838 44.671 1.00 89.62 88 THR A C 1
ATOM 675 O O . THR A 1 88 ? -24.258 -5.731 45.047 1.00 89.62 88 THR A O 1
ATOM 678 N N . GLU A 1 89 ? -23.201 -7.659 45.462 1.00 90.31 89 GLU A N 1
ATOM 679 C CA . GLU A 1 89 ? -22.748 -7.304 46.814 1.00 90.31 89 GLU A CA 1
ATOM 680 C C . GLU A 1 89 ? -21.395 -6.570 46.802 1.00 90.31 89 GLU A C 1
ATOM 682 O O . GLU A 1 89 ? -20.953 -6.056 47.830 1.00 90.31 89 GLU A O 1
ATOM 687 N N . ILE A 1 90 ? -20.722 -6.509 45.646 1.00 90.50 90 ILE A N 1
ATOM 688 C CA . ILE A 1 90 ? -19.375 -5.955 45.507 1.00 90.50 90 ILE A CA 1
ATOM 689 C C . ILE A 1 90 ? -19.457 -4.555 44.894 1.00 90.50 90 ILE A C 1
ATOM 691 O O . ILE A 1 90 ? -19.473 -4.371 43.675 1.00 90.50 90 ILE A O 1
ATOM 695 N N . THR A 1 91 ? -19.465 -3.538 45.753 1.00 92.69 91 THR A N 1
ATOM 696 C CA . THR A 1 91 ? -19.440 -2.133 45.327 1.00 92.69 91 THR A CA 1
ATOM 697 C C . THR A 1 91 ? -18.217 -1.841 44.452 1.00 92.69 91 THR A C 1
ATOM 699 O O . THR A 1 91 ? -17.082 -2.098 44.847 1.00 92.69 91 THR A O 1
ATOM 702 N N . GLY A 1 92 ? -18.443 -1.256 43.272 1.00 89.56 92 GLY A N 1
ATOM 703 C CA . GLY A 1 92 ? -17.382 -0.851 42.342 1.00 89.56 92 GLY A CA 1
ATOM 704 C C . GLY A 1 92 ? -16.948 -1.922 41.336 1.00 89.56 92 GLY A C 1
ATOM 705 O O . GLY A 1 92 ? -16.085 -1.640 40.504 1.00 89.56 92 GLY A O 1
ATOM 706 N N . LEU A 1 93 ? -17.556 -3.114 41.360 1.00 90.06 93 LEU A N 1
ATOM 707 C CA . LEU A 1 93 ? -17.238 -4.189 40.418 1.00 90.06 93 LEU A CA 1
ATOM 708 C C . LEU A 1 93 ? -17.507 -3.789 38.955 1.00 90.06 93 LEU A C 1
ATOM 710 O O . LEU A 1 93 ? -16.635 -3.979 38.109 1.00 90.06 93 LEU A O 1
ATOM 714 N N . ASP A 1 94 ? -18.646 -3.152 38.669 1.00 84.38 94 ASP A N 1
ATOM 715 C CA . ASP A 1 94 ? -18.993 -2.691 37.314 1.00 84.38 94 ASP A CA 1
ATOM 716 C C . ASP A 1 94 ? -17.986 -1.667 36.772 1.00 84.38 94 ASP A C 1
ATOM 718 O O . ASP A 1 94 ? -17.546 -1.750 35.625 1.00 84.38 94 ASP A O 1
ATOM 722 N N . ALA A 1 95 ? -17.561 -0.723 37.619 1.00 85.25 95 ALA A N 1
ATOM 723 C CA . ALA A 1 95 ? -16.581 0.296 37.253 1.00 85.25 95 ALA A CA 1
ATOM 724 C C . ALA A 1 95 ? -15.195 -0.306 36.976 1.00 85.25 95 ALA A C 1
ATOM 726 O O . ALA A 1 95 ? -14.477 0.179 36.100 1.00 85.25 95 ALA A O 1
ATOM 727 N N . PHE A 1 96 ? -14.811 -1.354 37.710 1.00 85.06 96 PHE A N 1
ATOM 728 C CA . PHE A 1 96 ? -13.564 -2.078 37.481 1.00 85.06 96 PHE A CA 1
ATOM 729 C C . PHE A 1 96 ? -13.607 -2.868 36.167 1.00 85.06 96 PHE A C 1
ATOM 731 O O . PHE A 1 96 ? -12.689 -2.753 35.357 1.00 85.06 96 PHE A O 1
ATOM 738 N N . ILE A 1 97 ? -14.688 -3.616 35.920 1.00 85.12 97 ILE A N 1
ATOM 739 C CA . ILE A 1 97 ? -14.865 -4.398 34.686 1.00 85.12 97 ILE A CA 1
ATOM 740 C C . ILE A 1 97 ? -14.875 -3.475 33.464 1.00 85.12 97 ILE A C 1
ATOM 742 O O . ILE A 1 97 ? -14.144 -3.728 32.505 1.00 85.12 97 ILE A O 1
ATOM 746 N N . GLY A 1 98 ? -15.630 -2.374 33.525 1.00 78.19 98 GLY A N 1
ATOM 747 C CA . GLY A 1 98 ? -15.703 -1.397 32.441 1.00 78.19 98 GLY A CA 1
ATOM 748 C C . GLY A 1 98 ? -14.346 -0.786 32.088 1.00 78.19 98 GLY A C 1
ATOM 749 O O . GLY A 1 98 ? -14.083 -0.537 30.922 1.00 78.19 98 GLY A O 1
ATOM 750 N N . GLN A 1 99 ? -13.441 -0.594 33.053 1.00 77.94 99 GLN A N 1
ATOM 751 C CA . GLN A 1 99 ? -12.089 -0.085 32.777 1.00 77.94 99 GLN A CA 1
ATOM 752 C C . GLN A 1 99 ? -11.166 -1.118 32.118 1.00 77.94 99 GLN A C 1
ATOM 754 O O . GLN A 1 99 ? -10.278 -0.735 31.361 1.00 77.94 99 GLN A O 1
ATOM 759 N N . GLN A 1 100 ? -11.340 -2.409 32.411 1.00 75.94 100 GLN A N 1
ATOM 760 C CA . GLN A 1 100 ? -10.420 -3.456 31.951 1.00 75.94 100 GLN A CA 1
ATOM 761 C C . GLN A 1 100 ? -10.820 -4.075 30.604 1.00 75.94 100 GLN A C 1
ATOM 763 O O . GLN A 1 100 ? -9.956 -4.583 29.892 1.00 75.94 100 GLN A O 1
ATOM 768 N N . ILE A 1 101 ? -12.102 -4.026 30.225 1.00 66.31 101 ILE A N 1
ATOM 769 C CA . ILE A 1 101 ? -12.603 -4.583 28.961 1.00 66.31 101 ILE A CA 1
ATOM 770 C C . ILE A 1 101 ? -13.318 -3.474 28.186 1.00 66.31 101 ILE A C 1
ATOM 772 O O . ILE A 1 101 ? -14.493 -3.209 28.411 1.00 66.31 101 ILE A O 1
ATOM 776 N N . GLN A 1 102 ? -12.584 -2.796 27.300 1.00 62.97 102 GLN A N 1
ATOM 777 C CA . GLN A 1 102 ? -13.070 -1.595 26.606 1.00 62.97 102 GLN A CA 1
ATOM 778 C C . GLN A 1 102 ? -13.693 -1.868 25.230 1.00 62.97 102 GLN A C 1
ATOM 780 O O . GLN A 1 102 ? -14.586 -1.133 24.828 1.00 62.97 102 GLN A O 1
ATOM 785 N N . ASP A 1 103 ? -13.297 -2.925 24.519 1.00 65.69 103 ASP A N 1
ATOM 786 C CA . ASP A 1 103 ? -13.974 -3.325 23.280 1.00 65.69 103 ASP A CA 1
ATOM 787 C C . ASP A 1 103 ? -13.676 -4.794 22.955 1.00 65.69 103 ASP A C 1
ATOM 789 O O . ASP A 1 103 ? -12.531 -5.178 22.714 1.00 65.69 103 ASP A O 1
ATOM 793 N N . THR A 1 104 ? -14.710 -5.633 22.983 1.00 63.38 104 THR A N 1
ATOM 794 C CA . THR A 1 104 ? -14.649 -7.026 22.498 1.00 63.38 104 THR A CA 1
ATOM 795 C C . THR A 1 104 ? -15.683 -7.296 21.405 1.00 63.38 104 THR A C 1
ATOM 797 O O . THR A 1 104 ? -15.825 -8.440 20.958 1.00 63.38 104 THR A O 1
ATOM 800 N N . ASP A 1 105 ? -16.397 -6.250 20.980 1.00 81.38 105 ASP A N 1
ATOM 801 C CA . ASP A 1 105 ? -17.586 -6.343 20.140 1.00 81.38 105 ASP A CA 1
ATOM 802 C C . ASP A 1 105 ? -17.350 -5.739 18.746 1.00 81.38 105 ASP A C 1
ATOM 804 O O . ASP A 1 105 ? -17.980 -6.159 17.784 1.00 81.38 105 ASP A O 1
ATOM 808 N N . THR A 1 106 ? -16.385 -4.832 18.560 1.00 91.06 106 THR A N 1
ATOM 809 C CA . THR A 1 106 ? -16.117 -4.266 17.229 1.00 91.06 106 THR A CA 1
ATOM 810 C C . THR A 1 106 ? -15.249 -5.188 16.368 1.00 91.06 106 THR A C 1
ATOM 812 O O . THR A 1 106 ? -14.097 -5.490 16.686 1.00 91.06 106 THR A O 1
ATOM 815 N N . GLN A 1 107 ? -15.774 -5.600 15.216 1.00 91.62 107 GLN A N 1
ATOM 816 C CA . GLN A 1 107 ? -15.024 -6.276 14.157 1.00 91.62 107 GLN A CA 1
ATOM 817 C C . GLN A 1 107 ? -14.610 -5.268 13.084 1.00 91.62 107 GLN A C 1
ATOM 819 O O . GLN A 1 107 ? -15.361 -4.341 12.787 1.00 91.62 107 GLN A O 1
ATOM 824 N N . TYR A 1 108 ? -13.441 -5.476 12.471 1.00 94.31 108 TYR A N 1
ATOM 825 C CA . TYR A 1 108 ? -12.914 -4.637 11.391 1.00 94.31 108 TYR A CA 1
ATOM 826 C C . TYR A 1 108 ? -12.658 -5.453 10.127 1.00 94.31 108 TYR A C 1
ATOM 828 O O . TYR A 1 108 ? -12.219 -6.602 10.200 1.00 94.31 108 TYR A O 1
ATOM 836 N N . GLN A 1 109 ? -12.873 -4.835 8.968 1.00 95.44 109 GLN A N 1
ATOM 837 C CA . GLN A 1 109 ? -12.441 -5.375 7.682 1.00 95.44 109 GLN A CA 1
ATOM 838 C C . GLN A 1 109 ? -11.917 -4.277 6.765 1.00 95.44 109 GLN A C 1
ATOM 840 O O . GLN A 1 109 ? -12.278 -3.106 6.888 1.00 95.44 109 GLN A O 1
ATOM 845 N N . ILE A 1 110 ? -11.090 -4.680 5.807 1.00 96.31 110 ILE A N 1
ATOM 846 C CA . ILE A 1 110 ? -10.635 -3.819 4.721 1.00 96.31 110 ILE A CA 1
ATOM 847 C C . ILE A 1 110 ? -11.237 -4.363 3.433 1.00 96.31 110 ILE A C 1
ATOM 849 O O . ILE A 1 110 ? -11.024 -5.525 3.093 1.00 96.31 110 ILE A O 1
ATOM 853 N N . VAL A 1 111 ? -11.975 -3.523 2.711 1.00 96.00 111 VAL A N 1
ATOM 854 C CA . VAL A 1 111 ? -12.573 -3.891 1.421 1.00 96.00 111 VAL A CA 1
ATOM 855 C C . VAL A 1 111 ? -12.092 -2.956 0.320 1.00 96.00 111 VAL A C 1
ATOM 857 O O . VAL A 1 111 ? -11.766 -1.793 0.566 1.00 96.00 111 VAL A O 1
ATOM 860 N N . LYS A 1 112 ? -12.021 -3.469 -0.911 1.00 94.69 112 LYS A N 1
ATOM 861 C CA . LYS A 1 112 ? -11.660 -2.671 -2.089 1.00 94.69 112 LYS A CA 1
ATOM 862 C C . LYS A 1 112 ? -12.698 -1.561 -2.296 1.00 94.69 112 LYS A C 1
ATOM 864 O O . LYS A 1 112 ? -13.899 -1.815 -2.225 1.00 94.69 112 LYS A O 1
ATOM 869 N N . ASN A 1 113 ? -12.231 -0.350 -2.578 1.00 93.88 113 ASN A N 1
ATOM 870 C CA . ASN A 1 113 ? -13.053 0.824 -2.845 1.00 93.88 113 ASN A CA 1
ATOM 871 C C . ASN A 1 113 ? -12.582 1.507 -4.139 1.00 93.88 113 ASN A C 1
ATOM 873 O O . ASN A 1 113 ? -11.752 2.410 -4.108 1.00 93.88 113 ASN A O 1
ATOM 877 N N . GLY A 1 114 ? -13.084 1.041 -5.284 1.00 88.88 114 GLY A N 1
ATOM 878 C CA . GLY A 1 114 ? -12.672 1.545 -6.598 1.00 88.88 114 GLY A CA 1
ATOM 879 C C . GLY A 1 114 ? -11.261 1.112 -7.012 1.00 88.88 114 GLY A C 1
ATOM 880 O O . GLY A 1 114 ? -10.714 0.132 -6.497 1.00 88.88 114 GLY A O 1
ATOM 881 N N . ASP A 1 115 ? -10.682 1.826 -7.976 1.00 84.56 115 ASP A N 1
ATOM 882 C CA . ASP A 1 115 ? -9.322 1.575 -8.449 1.00 84.56 115 ASP A CA 1
ATOM 883 C C . ASP A 1 115 ? -8.310 2.282 -7.552 1.00 84.56 115 ASP A C 1
ATOM 885 O O . ASP A 1 115 ? -8.385 3.487 -7.331 1.00 84.56 115 ASP A O 1
ATOM 889 N N . MET A 1 116 ? -7.372 1.501 -7.009 1.00 88.75 116 MET A N 1
ATOM 890 C CA . MET A 1 116 ? -6.350 1.965 -6.063 1.00 88.75 116 MET A CA 1
ATOM 891 C C . MET A 1 116 ? -6.899 2.559 -4.751 1.00 88.75 116 MET A C 1
ATOM 893 O O . MET A 1 116 ? -6.172 3.235 -4.027 1.00 88.75 116 MET A O 1
ATOM 897 N N . GLY A 1 117 ? -8.152 2.265 -4.397 1.00 92.69 117 GLY A N 1
ATOM 898 C CA . GLY A 1 117 ? -8.741 2.630 -3.112 1.00 92.69 117 GLY A CA 1
ATOM 899 C C . GLY A 1 117 ? -9.129 1.412 -2.276 1.00 92.69 117 GLY A C 1
ATOM 900 O O . GLY A 1 117 ? -9.529 0.366 -2.793 1.00 92.69 117 GLY A O 1
ATOM 901 N N . PHE A 1 118 ? -9.037 1.564 -0.960 1.00 95.56 118 PHE A N 1
ATOM 902 C CA . PHE A 1 118 ? -9.555 0.635 0.039 1.00 95.56 118 PHE A CA 1
ATOM 903 C C . PHE A 1 118 ? -10.363 1.411 1.071 1.00 95.56 118 PHE A C 1
ATOM 905 O O . PHE A 1 118 ? -10.155 2.607 1.264 1.00 95.56 118 PHE A O 1
ATOM 912 N N . LYS A 1 119 ? -11.274 0.740 1.764 1.00 95.75 119 LYS A N 1
ATOM 913 C CA . LYS A 1 119 ? -11.980 1.321 2.903 1.00 95.75 119 LYS A CA 1
ATOM 914 C C . LYS A 1 119 ? -11.902 0.404 4.108 1.00 95.75 119 LYS A C 1
ATOM 916 O O . LYS A 1 119 ? -12.022 -0.815 3.977 1.00 95.75 119 LYS A O 1
ATOM 921 N N . LEU A 1 120 ? -11.672 1.015 5.263 1.00 95.94 120 LEU A N 1
ATOM 922 C CA . LEU A 1 120 ? -11.800 0.377 6.560 1.00 95.94 120 LEU A CA 1
ATOM 923 C C . LEU A 1 120 ? -13.270 0.445 6.949 1.00 95.94 120 LEU A C 1
ATOM 925 O O . LEU A 1 120 ? -13.850 1.531 6.990 1.00 95.94 120 LEU A O 1
ATOM 929 N N . GLN A 1 121 ? -13.848 -0.707 7.245 1.00 96.69 121 GLN A N 1
ATOM 930 C CA . GLN A 1 121 ? -15.201 -0.805 7.760 1.00 96.69 121 GLN A CA 1
ATOM 931 C C . GLN A 1 121 ? -15.189 -1.452 9.138 1.00 96.69 121 GLN A C 1
ATOM 933 O O . GLN A 1 121 ? -14.310 -2.268 9.435 1.00 96.69 121 GLN A O 1
ATOM 938 N N . SER A 1 122 ? -16.178 -1.111 9.957 1.00 95.44 122 SER A N 1
ATOM 939 C CA . SER A 1 122 ? -16.412 -1.755 11.244 1.00 95.44 122 SER A CA 1
ATOM 940 C C . SER A 1 122 ? -17.869 -2.158 11.420 1.00 95.44 122 SER A C 1
ATOM 942 O O . SER A 1 122 ? -18.764 -1.652 10.739 1.00 95.44 122 SER A O 1
ATOM 944 N N . LYS A 1 123 ? -18.095 -3.108 12.324 1.00 94.69 123 LYS A N 1
ATOM 945 C CA . LYS A 1 123 ? -19.424 -3.510 12.783 1.00 94.69 123 LYS A CA 1
ATOM 946 C C . LYS A 1 123 ? -19.362 -4.092 14.189 1.00 94.69 123 LYS A C 1
ATOM 948 O O . LYS A 1 123 ? -18.289 -4.507 14.620 1.00 94.69 123 LYS A O 1
ATOM 953 N N . ALA A 1 124 ? -20.503 -4.170 14.865 1.00 92.00 124 ALA A N 1
ATOM 954 C CA . ALA A 1 124 ? -20.624 -4.937 16.102 1.00 92.00 124 ALA A CA 1
ATOM 955 C C . ALA A 1 124 ? -20.599 -6.454 15.815 1.00 92.00 124 ALA A C 1
ATOM 957 O O . ALA A 1 124 ? -20.875 -6.909 14.699 1.00 92.00 124 ALA A O 1
ATOM 958 N N . LYS A 1 125 ? -20.262 -7.276 16.806 1.00 86.56 125 LYS A N 1
ATOM 959 C CA . LYS A 1 125 ? -20.131 -8.719 16.632 1.00 86.56 125 LYS A CA 1
ATOM 960 C C . LYS A 1 125 ? -21.521 -9.313 16.479 1.00 86.56 125 LYS A C 1
ATOM 962 O O . LYS A 1 125 ? -22.430 -9.058 17.260 1.00 86.56 125 LYS A O 1
ATOM 967 N N . GLY A 1 126 ? -21.683 -10.152 15.462 1.00 84.25 126 GLY A N 1
ATOM 968 C CA . GLY A 1 126 ? -22.963 -10.806 15.187 1.00 84.25 126 GLY A CA 1
ATOM 969 C C . GLY A 1 126 ? -23.978 -9.940 14.437 1.00 84.25 126 GLY A C 1
ATOM 970 O O . GLY A 1 126 ? -25.057 -10.442 14.138 1.00 84.25 126 GLY A O 1
ATOM 971 N N . THR A 1 127 ? -23.647 -8.698 14.068 1.00 88.56 127 THR A N 1
ATOM 972 C CA . THR A 1 127 ? -24.440 -7.935 13.092 1.00 88.56 127 THR A CA 1
ATOM 973 C C . THR A 1 127 ? -23.990 -8.260 11.669 1.00 88.56 127 THR A C 1
ATOM 975 O O . THR A 1 127 ? -22.857 -8.697 11.440 1.00 88.56 127 THR A O 1
ATOM 978 N N . GLU A 1 128 ? -24.868 -8.075 10.686 1.00 90.38 128 GLU A N 1
ATOM 979 C CA . GLU A 1 128 ? -24.545 -8.355 9.280 1.00 90.38 128 GLU A CA 1
ATOM 980 C C . GLU A 1 128 ? -23.915 -7.140 8.587 1.00 90.38 128 GLU A C 1
ATOM 982 O O . GLU A 1 128 ? -22.900 -7.288 7.899 1.00 90.38 128 GLU A O 1
ATOM 987 N N . ASP A 1 129 ? -24.450 -5.946 8.855 1.00 94.94 129 ASP A N 1
ATOM 988 C CA . ASP A 1 129 ? -24.076 -4.709 8.172 1.00 94.94 129 ASP A CA 1
ATOM 989 C C . ASP A 1 129 ? -22.741 -4.128 8.648 1.00 94.94 129 ASP A C 1
ATOM 991 O O . ASP A 1 129 ? -22.452 -4.063 9.844 1.00 94.94 129 ASP A O 1
ATOM 995 N N . TRP A 1 130 ? -21.946 -3.662 7.683 1.00 96.50 130 TRP A N 1
ATOM 996 C CA . TRP A 1 130 ? -20.665 -2.989 7.886 1.00 96.50 130 TRP A CA 1
ATOM 997 C C . TRP A 1 130 ? -20.792 -1.488 7.617 1.00 96.50 130 TRP A C 1
ATOM 999 O O . TRP A 1 130 ? -21.276 -1.089 6.557 1.00 96.50 130 TRP A O 1
ATOM 1009 N N . ALA A 1 131 ? -20.303 -0.658 8.539 1.00 95.56 131 ALA A N 1
ATOM 1010 C CA . ALA A 1 131 ? -20.253 0.794 8.396 1.00 95.56 131 ALA A CA 1
ATOM 1011 C C . ALA A 1 131 ? -18.861 1.260 7.943 1.00 95.56 131 ALA A C 1
ATOM 1013 O O . ALA A 1 131 ? -17.843 0.733 8.393 1.00 95.56 131 ALA A O 1
ATOM 1014 N N . ASP A 1 132 ? -18.808 2.260 7.062 1.00 95.94 132 ASP A N 1
ATOM 1015 C CA . ASP A 1 132 ? -17.549 2.855 6.608 1.00 95.94 132 ASP A CA 1
ATOM 1016 C C . ASP A 1 132 ? -16.929 3.705 7.732 1.00 95.94 132 ASP A C 1
ATOM 1018 O O . ASP A 1 132 ? -17.561 4.622 8.254 1.00 95.94 132 ASP A O 1
ATOM 1022 N N . VAL A 1 133 ? -15.680 3.402 8.092 1.00 95.44 133 VAL A N 1
ATOM 1023 C CA . VAL A 1 133 ? -14.912 4.124 9.121 1.00 95.44 133 VAL A CA 1
ATOM 1024 C C . VAL A 1 133 ? -13.950 5.108 8.475 1.00 95.44 133 VAL A C 1
ATOM 1026 O O . VAL A 1 133 ? -13.863 6.262 8.887 1.00 95.44 133 VAL A O 1
ATOM 1029 N N . ASN A 1 134 ? -13.191 4.650 7.476 1.00 95.88 134 ASN A N 1
ATOM 1030 C CA . ASN A 1 134 ? -12.197 5.479 6.804 1.00 95.88 134 ASN A CA 1
ATOM 1031 C C . ASN A 1 134 ? -11.913 4.999 5.376 1.00 95.88 134 ASN A C 1
ATOM 1033 O O . ASN A 1 134 ? -12.071 3.819 5.063 1.00 95.88 134 ASN A O 1
ATOM 1037 N N . ASN A 1 135 ? -11.411 5.906 4.540 1.00 93.94 135 ASN A N 1
ATOM 1038 C CA . ASN A 1 135 ? -10.946 5.622 3.189 1.00 93.94 135 ASN A CA 1
ATOM 1039 C C . ASN A 1 135 ? -9.417 5.701 3.117 1.00 93.94 135 ASN A C 1
ATOM 1041 O O . ASN A 1 135 ? -8.793 6.617 3.646 1.00 93.94 135 ASN A O 1
ATOM 1045 N N . ILE A 1 136 ? -8.821 4.736 2.428 1.00 93.12 136 ILE A N 1
ATOM 1046 C CA . ILE A 1 136 ? -7.394 4.651 2.137 1.00 93.12 136 ILE A CA 1
ATOM 1047 C C . ILE A 1 136 ? -7.246 4.788 0.625 1.00 93.12 136 ILE A C 1
ATOM 1049 O O . ILE A 1 136 ? -7.653 3.902 -0.126 1.00 93.12 136 ILE A O 1
ATOM 1053 N N . THR A 1 137 ? -6.647 5.886 0.179 1.00 90.75 137 THR A N 1
ATOM 1054 C CA . THR A 1 137 ? -6.400 6.141 -1.243 1.00 90.75 137 THR A CA 1
ATOM 1055 C C . THR A 1 137 ? -4.924 5.931 -1.544 1.00 90.75 137 THR A C 1
ATOM 1057 O O . THR A 1 137 ? -4.071 6.579 -0.939 1.00 90.75 137 THR A O 1
ATOM 1060 N N . LEU A 1 138 ? -4.610 5.042 -2.485 1.00 89.38 138 LEU A N 1
ATOM 1061 C CA . LEU A 1 138 ? -3.265 4.906 -3.031 1.00 89.38 138 LEU A CA 1
ATOM 1062 C C . LEU A 1 138 ? -3.142 5.805 -4.259 1.00 89.38 138 LEU A C 1
ATOM 1064 O O . LEU A 1 138 ? -3.972 5.757 -5.165 1.00 89.38 138 LEU A O 1
ATOM 1068 N N . VAL A 1 139 ? -2.085 6.611 -4.303 1.00 84.25 139 VAL A N 1
ATOM 1069 C CA . VAL A 1 139 ? -1.770 7.442 -5.467 1.00 84.25 139 VAL A CA 1
ATOM 1070 C C . VAL A 1 139 ? -0.680 6.727 -6.264 1.00 84.25 139 VAL A C 1
ATOM 1072 O O . VAL A 1 139 ? 0.417 6.543 -5.726 1.00 84.25 139 VAL A O 1
ATOM 1075 N N . PRO A 1 140 ? -0.941 6.291 -7.512 1.00 80.50 140 PRO A N 1
ATOM 1076 C CA . PRO A 1 140 ? 0.126 5.773 -8.350 1.00 80.50 140 PRO A CA 1
ATOM 1077 C C . PRO A 1 140 ? 1.122 6.907 -8.613 1.00 80.50 140 PRO A C 1
ATOM 1079 O O . PRO A 1 140 ? 0.711 8.042 -8.873 1.00 80.50 140 PRO A O 1
ATOM 1082 N N . PRO A 1 141 ? 2.430 6.642 -8.561 1.00 81.75 141 PRO A N 1
ATOM 1083 C CA . PRO A 1 141 ? 3.404 7.643 -8.963 1.00 81.75 141 PRO A CA 1
ATOM 1084 C C . PRO A 1 141 ? 3.230 7.969 -10.450 1.00 81.75 141 PRO A C 1
ATOM 1086 O O . PRO A 1 141 ? 2.907 7.107 -11.270 1.00 81.75 141 PRO A O 1
ATOM 1089 N N . ALA A 1 142 ? 3.431 9.241 -10.790 1.00 88.62 142 ALA A N 1
ATOM 1090 C CA . ALA A 1 142 ? 3.251 9.725 -12.149 1.00 88.62 142 ALA A CA 1
ATOM 1091 C C . ALA A 1 142 ? 4.262 9.068 -13.099 1.00 88.62 142 ALA A C 1
ATOM 1093 O O . ALA A 1 142 ? 5.469 9.083 -12.835 1.00 88.62 142 ALA A O 1
ATOM 1094 N N . LEU A 1 143 ? 3.757 8.531 -14.212 1.00 92.88 143 LEU A N 1
ATOM 1095 C CA . LEU A 1 143 ? 4.572 8.091 -15.337 1.00 92.88 143 LEU A CA 1
ATOM 1096 C C . LEU A 1 143 ? 4.701 9.252 -16.326 1.00 92.88 143 LEU A C 1
ATOM 1098 O O . LEU A 1 143 ? 3.704 9.718 -16.874 1.00 92.88 143 LEU A O 1
ATOM 1102 N N . THR A 1 144 ? 5.921 9.737 -16.532 1.00 92.81 144 THR A N 1
ATOM 1103 C CA . THR A 1 144 ? 6.208 10.865 -17.437 1.00 92.81 144 THR A CA 1
ATOM 1104 C C . THR A 1 144 ? 7.374 10.542 -18.368 1.00 92.81 144 THR A C 1
ATOM 1106 O O . THR A 1 144 ? 8.049 9.523 -18.204 1.00 92.81 144 THR A O 1
ATOM 1109 N N . THR A 1 145 ? 7.607 11.390 -19.370 1.00 91.00 145 THR A N 1
ATOM 1110 C CA . THR A 1 145 ? 8.725 11.227 -20.306 1.00 91.00 145 THR A CA 1
ATOM 1111 C C . THR A 1 145 ? 10.074 11.298 -19.581 1.00 91.00 145 THR A C 1
ATOM 1113 O O . THR A 1 145 ? 10.279 12.130 -18.693 1.00 91.00 145 THR A O 1
ATOM 1116 N N . GLY A 1 146 ? 10.989 10.406 -19.964 1.00 91.44 146 GLY A N 1
ATOM 1117 C CA . GLY A 1 146 ? 12.368 10.356 -19.489 1.00 91.44 146 GLY A CA 1
ATOM 1118 C C . GLY A 1 146 ? 13.209 11.582 -19.839 1.00 91.44 146 GLY A C 1
ATOM 1119 O O . GLY A 1 146 ? 12.815 12.407 -20.662 1.00 91.44 146 GLY A O 1
ATOM 1120 N N . GLY A 1 147 ? 14.369 11.718 -19.188 1.00 90.56 147 GLY A N 1
ATOM 1121 C CA . GLY A 1 147 ? 15.363 12.734 -19.545 1.00 90.56 147 GLY A CA 1
ATOM 1122 C C . GLY A 1 147 ? 16.262 12.294 -20.703 1.00 90.56 147 GLY A C 1
ATOM 1123 O O . GLY A 1 147 ? 16.739 13.135 -21.462 1.00 90.56 147 GLY A O 1
ATOM 1124 N N . ALA A 1 148 ? 16.468 10.986 -20.847 1.00 89.38 148 ALA A N 1
ATOM 1125 C CA . ALA A 1 148 ? 17.245 10.360 -21.906 1.00 89.38 148 ALA A CA 1
ATOM 1126 C C . ALA A 1 148 ? 16.365 9.663 -22.959 1.00 89.38 148 ALA A C 1
ATOM 1128 O O . ALA A 1 148 ? 15.183 9.375 -22.754 1.00 89.38 148 ALA A O 1
ATOM 1129 N N . ASN A 1 149 ? 16.967 9.376 -24.115 1.00 87.06 149 ASN A N 1
ATOM 1130 C CA . ASN A 1 149 ? 16.304 8.611 -25.160 1.00 87.06 149 ASN A CA 1
ATOM 1131 C C . ASN A 1 149 ? 15.952 7.204 -24.650 1.00 87.06 149 ASN A C 1
ATOM 1133 O O . ASN A 1 149 ? 16.788 6.529 -24.052 1.00 87.06 149 ASN A O 1
ATOM 1137 N N . GLY A 1 150 ? 14.715 6.767 -24.879 1.00 89.44 150 GLY A N 1
ATOM 1138 C CA . GLY A 1 150 ? 14.265 5.430 -24.487 1.00 89.44 150 GLY A CA 1
ATOM 1139 C C . GLY A 1 150 ? 14.037 5.237 -22.988 1.00 89.44 150 GLY A C 1
ATOM 1140 O O . GLY A 1 150 ? 13.944 4.094 -22.542 1.00 89.44 150 GLY A O 1
ATOM 1141 N N . THR A 1 151 ? 13.920 6.309 -22.199 1.00 92.06 151 THR A N 1
ATOM 1142 C CA . THR A 1 151 ? 13.600 6.221 -20.768 1.00 92.06 151 THR A CA 1
ATOM 1143 C C . THR A 1 151 ? 12.220 6.807 -20.443 1.00 92.06 151 THR A C 1
ATOM 1145 O O . THR A 1 151 ? 11.668 7.643 -21.163 1.00 92.06 151 THR A O 1
ATOM 1148 N N . VAL A 1 152 ? 11.643 6.353 -19.331 1.00 93.75 152 VAL A N 1
ATOM 1149 C CA . VAL A 1 152 ? 10.453 6.932 -18.687 1.00 93.75 152 VAL A CA 1
ATOM 1150 C C . VAL A 1 152 ? 10.792 7.290 -17.244 1.00 93.75 152 VAL A C 1
ATOM 1152 O O . VAL A 1 152 ? 11.686 6.691 -16.645 1.00 93.75 152 VAL A O 1
ATOM 1155 N N . LYS A 1 153 ? 10.081 8.255 -16.662 1.00 93.69 153 LYS A N 1
ATOM 1156 C CA . LYS A 1 153 ? 10.203 8.591 -15.240 1.00 93.69 153 LYS A CA 1
ATOM 1157 C C . LYS A 1 153 ? 9.053 7.999 -14.446 1.00 93.69 153 LYS A C 1
ATOM 1159 O O . LYS A 1 153 ? 7.896 8.287 -14.743 1.00 93.69 153 LYS A O 1
ATOM 1164 N N . TYR A 1 154 ? 9.387 7.214 -13.427 1.00 92.38 154 TYR A N 1
ATOM 1165 C CA . TYR A 1 154 ? 8.466 6.715 -12.408 1.00 92.38 154 TYR A CA 1
ATOM 1166 C C . TYR A 1 154 ? 8.671 7.538 -11.133 1.00 92.38 154 TYR A C 1
ATOM 1168 O O . TYR A 1 154 ? 9.599 7.298 -10.354 1.00 92.38 154 TYR A O 1
ATOM 1176 N N . GLY A 1 155 ? 7.859 8.584 -10.961 1.00 88.75 155 GLY A N 1
ATOM 1177 C CA . GLY A 1 155 ? 8.140 9.625 -9.971 1.00 88.75 155 GLY A CA 1
ATOM 1178 C C . GLY A 1 155 ? 9.446 10.360 -10.302 1.00 88.75 155 GLY A C 1
ATOM 1179 O O . GLY A 1 155 ? 9.569 10.962 -11.365 1.00 88.75 155 GLY A O 1
ATOM 1180 N N . THR A 1 156 ? 10.431 10.310 -9.402 1.00 88.62 156 THR A N 1
ATOM 1181 C CA . THR A 1 156 ? 11.765 10.909 -9.610 1.00 88.62 156 THR A CA 1
ATOM 1182 C C . THR A 1 156 ? 12.773 9.957 -10.253 1.00 88.62 156 THR A C 1
ATOM 1184 O O . THR A 1 156 ? 13.861 10.392 -10.621 1.00 88.62 156 THR A O 1
ATOM 1187 N N . GLN A 1 157 ? 12.437 8.670 -10.375 1.00 92.56 157 GLN A N 1
ATOM 1188 C CA . GLN A 1 157 ? 13.357 7.643 -10.854 1.00 92.56 157 GLN A CA 1
ATOM 1189 C C . GLN A 1 157 ? 13.291 7.517 -12.370 1.00 92.56 157 GLN A C 1
ATOM 1191 O O . GLN A 1 157 ? 12.209 7.386 -12.939 1.00 92.56 157 GLN A O 1
ATOM 1196 N N . GLU A 1 158 ? 14.451 7.503 -13.015 1.00 93.88 158 GLU A N 1
ATOM 1197 C CA . GLU A 1 158 ? 14.567 7.279 -14.451 1.00 93.88 158 GLU A CA 1
ATOM 1198 C C . GLU A 1 158 ? 14.748 5.788 -14.747 1.00 93.88 158 GLU A C 1
ATOM 1200 O O . GLU A 1 158 ? 15.600 5.122 -14.158 1.00 93.88 158 GLU A O 1
ATOM 1205 N N . VAL A 1 159 ? 13.910 5.255 -15.635 1.00 93.31 159 VAL A N 1
ATOM 1206 C CA . VAL A 1 159 ? 13.832 3.828 -15.953 1.00 93.31 159 VAL A CA 1
ATOM 1207 C C . VAL A 1 159 ? 14.001 3.643 -17.454 1.00 93.31 159 VAL A C 1
ATOM 1209 O O . VAL A 1 159 ? 13.260 4.225 -18.247 1.00 93.31 159 VAL A O 1
ATOM 1212 N N . ALA A 1 160 ? 14.964 2.814 -17.853 1.00 92.56 160 ALA A N 1
ATOM 1213 C CA . ALA A 1 160 ? 15.183 2.473 -19.253 1.00 92.56 160 ALA A CA 1
ATOM 1214 C C . ALA A 1 160 ? 14.113 1.503 -19.772 1.00 92.56 160 ALA A C 1
ATOM 1216 O O . ALA A 1 160 ? 13.830 0.474 -19.157 1.00 92.56 160 ALA A O 1
ATOM 1217 N N . VAL A 1 161 ? 13.553 1.803 -20.944 1.00 91.94 161 VAL A N 1
ATOM 1218 C CA . VAL A 1 161 ? 12.648 0.913 -21.672 1.00 91.94 161 VAL A CA 1
ATOM 1219 C C . VAL A 1 161 ? 13.495 0.032 -22.585 1.00 91.94 161 VAL A C 1
ATOM 1221 O O . VAL A 1 161 ? 13.758 0.365 -23.740 1.00 91.94 161 VAL A O 1
ATOM 1224 N N . ALA A 1 162 ? 13.934 -1.110 -22.054 1.00 86.94 162 ALA A N 1
ATOM 1225 C CA . ALA A 1 162 ? 14.912 -1.991 -22.701 1.00 86.94 162 ALA A CA 1
ATOM 1226 C C . ALA A 1 162 ? 14.554 -2.412 -24.142 1.00 86.94 162 ALA A C 1
ATOM 1228 O O . ALA A 1 162 ? 15.448 -2.687 -24.936 1.00 86.94 162 ALA A O 1
ATOM 1229 N N . GLY A 1 163 ? 13.264 -2.460 -24.491 1.00 86.44 163 GLY A N 1
ATOM 1230 C CA . GLY A 1 163 ? 12.812 -2.826 -25.836 1.00 86.44 163 GLY A CA 1
ATOM 1231 C C . GLY A 1 163 ? 12.997 -1.740 -26.901 1.00 86.44 163 GLY A C 1
ATOM 1232 O O . GLY A 1 163 ? 13.009 -2.070 -28.080 1.00 86.44 163 GLY A O 1
ATOM 1233 N N . LEU A 1 164 ? 13.131 -0.466 -26.516 1.00 87.12 164 LEU A N 1
ATOM 1234 C CA . LEU A 1 164 ? 13.261 0.632 -27.478 1.00 87.12 164 LEU A CA 1
ATOM 1235 C C . LEU A 1 164 ? 14.709 0.844 -27.941 1.00 87.12 164 LEU A C 1
ATOM 1237 O O . LEU A 1 164 ? 14.910 1.130 -29.117 1.00 87.12 164 LEU A O 1
ATOM 1241 N N . GLN A 1 165 ? 15.699 0.679 -27.053 1.00 83.56 165 GLN A N 1
ATOM 1242 C CA . GLN A 1 165 ? 17.128 0.890 -27.354 1.00 83.56 165 GLN A CA 1
ATOM 1243 C C . GLN A 1 165 ? 17.350 2.188 -28.164 1.00 83.56 165 GLN A C 1
ATOM 1245 O O . GLN A 1 165 ? 16.774 3.226 -27.832 1.00 83.56 165 GLN A O 1
ATOM 1250 N N . ASP A 1 166 ? 18.125 2.120 -29.249 1.00 80.06 166 ASP A N 1
ATOM 1251 C CA . ASP A 1 166 ? 18.426 3.255 -30.126 1.00 80.06 166 ASP A CA 1
ATOM 1252 C C . ASP A 1 166 ? 17.227 3.708 -30.972 1.00 80.06 166 ASP A C 1
ATOM 1254 O O . ASP A 1 166 ? 17.247 4.805 -31.518 1.00 80.06 166 ASP A O 1
ATOM 1258 N N . ALA A 1 167 ? 16.161 2.905 -31.067 1.00 80.12 167 ALA A N 1
ATOM 1259 C CA . ALA A 1 167 ? 14.976 3.233 -31.859 1.00 80.12 167 ALA A CA 1
ATOM 1260 C C . ALA A 1 167 ? 14.052 4.258 -31.179 1.00 80.12 167 ALA A C 1
ATOM 1262 O O . ALA A 1 167 ? 13.113 4.760 -31.805 1.00 80.12 167 ALA A O 1
ATOM 1263 N N . ALA A 1 168 ? 14.281 4.583 -29.904 1.00 82.25 168 ALA A N 1
ATOM 1264 C CA . ALA A 1 168 ? 13.497 5.608 -29.230 1.00 82.25 168 ALA A CA 1
ATOM 1265 C C . ALA A 1 168 ? 13.662 6.976 -29.918 1.00 82.25 168 ALA A C 1
ATOM 1267 O O . ALA A 1 168 ? 14.750 7.348 -30.351 1.00 82.25 168 ALA A O 1
ATOM 1268 N N . PHE A 1 169 ? 12.544 7.694 -30.067 1.00 79.44 169 PHE A N 1
ATOM 1269 C CA . PHE A 1 169 ? 12.436 8.989 -30.759 1.00 79.44 169 PHE A CA 1
ATOM 1270 C C . PHE A 1 169 ? 12.991 9.040 -32.195 1.00 79.44 169 PHE A C 1
ATOM 1272 O O . PHE A 1 169 ? 13.054 10.119 -32.788 1.00 79.44 169 PHE A O 1
ATOM 1279 N N . VAL A 1 170 ? 13.328 7.897 -32.794 1.00 85.69 170 VAL A N 1
ATOM 1280 C CA . VAL A 1 170 ? 13.758 7.832 -34.186 1.00 85.69 170 VAL A CA 1
ATOM 1281 C C . VAL A 1 170 ? 12.568 8.167 -35.077 1.00 85.69 170 VAL A C 1
ATOM 1283 O O . VAL A 1 170 ? 11.504 7.550 -35.013 1.00 85.69 170 VAL A O 1
ATOM 1286 N N . THR A 1 171 ? 12.747 9.172 -35.927 1.00 87.06 171 THR A N 1
ATOM 1287 C CA . THR A 1 171 ? 11.733 9.583 -36.895 1.00 87.06 171 THR A CA 1
ATOM 1288 C C . THR A 1 171 ? 12.108 9.066 -38.272 1.00 87.06 171 THR A C 1
ATOM 1290 O O . THR A 1 171 ? 13.275 8.829 -38.578 1.00 87.06 171 THR A O 1
ATOM 1293 N N . LYS A 1 172 ? 11.126 8.976 -39.173 1.00 91.06 172 LYS A N 1
ATOM 1294 C CA . LYS A 1 172 ? 11.412 8.719 -40.591 1.00 91.06 172 LYS A CA 1
ATOM 1295 C C . LYS A 1 172 ? 12.458 9.700 -41.142 1.00 91.06 172 LYS A C 1
ATOM 1297 O O . LYS A 1 172 ? 13.286 9.304 -41.950 1.00 91.06 172 LYS A O 1
ATOM 1302 N N . ALA A 1 173 ? 12.432 10.957 -40.696 1.00 92.31 173 ALA A N 1
ATOM 1303 C CA . ALA A 1 173 ? 13.379 11.973 -41.136 1.00 92.31 173 ALA A CA 1
ATOM 1304 C C . ALA A 1 173 ? 14.812 11.684 -40.662 1.00 92.31 173 ALA A C 1
ATOM 1306 O O . ALA A 1 173 ? 15.728 11.795 -41.471 1.00 92.31 173 ALA A O 1
ATOM 1307 N N . SER A 1 174 ? 15.011 11.273 -39.402 1.00 90.12 174 SER A N 1
ATOM 1308 C CA . SER A 1 174 ? 16.350 10.941 -38.890 1.00 90.12 174 SER A CA 1
ATOM 1309 C C . SER A 1 174 ? 16.920 9.690 -39.560 1.00 90.12 174 SER A C 1
ATOM 1311 O O . SER A 1 174 ? 18.068 9.713 -39.987 1.00 90.12 174 SER A O 1
ATOM 1313 N N . ILE A 1 175 ? 16.094 8.656 -39.769 1.00 91.62 175 ILE A N 1
ATOM 1314 C CA . ILE A 1 175 ? 16.500 7.448 -40.512 1.00 91.62 175 ILE A CA 1
ATOM 1315 C C . ILE A 1 175 ? 16.949 7.814 -41.925 1.00 91.62 175 ILE A C 1
ATOM 1317 O O . ILE A 1 175 ? 17.997 7.371 -42.384 1.00 91.62 175 ILE A O 1
ATOM 1321 N N . VAL A 1 176 ? 16.146 8.618 -42.631 1.00 95.69 176 VAL A N 1
ATOM 1322 C CA . VAL A 1 176 ? 16.471 9.032 -44.000 1.00 95.69 176 VAL A CA 1
ATOM 1323 C C . VAL A 1 176 ? 17.745 9.872 -44.017 1.00 95.69 176 VAL A C 1
ATOM 1325 O O . VAL A 1 176 ? 18.577 9.658 -44.887 1.00 95.69 176 VAL A O 1
ATOM 1328 N N . ALA A 1 177 ? 17.937 10.782 -43.061 1.00 95.06 177 ALA A N 1
ATOM 1329 C CA . ALA A 1 177 ? 19.146 11.595 -42.987 1.00 95.06 177 ALA A CA 1
ATOM 1330 C C . ALA A 1 177 ? 20.409 10.743 -42.776 1.00 95.06 177 ALA A C 1
ATOM 1332 O O . ALA A 1 177 ? 21.395 10.937 -43.482 1.00 95.06 177 ALA A O 1
ATOM 1333 N N . GLU A 1 178 ? 20.373 9.777 -41.854 1.00 92.56 178 GLU A N 1
ATOM 1334 C CA . GLU A 1 178 ? 21.496 8.867 -41.597 1.00 92.56 178 GLU A CA 1
ATOM 1335 C C . GLU A 1 178 ? 21.793 7.968 -42.801 1.00 92.56 178 GLU A C 1
ATOM 1337 O O . GLU A 1 178 ? 22.944 7.859 -43.226 1.00 92.56 178 GLU A O 1
ATOM 1342 N N . ALA A 1 179 ? 20.755 7.369 -43.390 1.00 95.25 179 ALA A N 1
ATOM 1343 C CA . ALA A 1 179 ? 20.895 6.516 -44.564 1.00 95.25 179 ALA A CA 1
ATOM 1344 C C . ALA A 1 179 ? 21.438 7.290 -45.774 1.00 95.25 179 ALA A C 1
ATOM 1346 O O . ALA A 1 179 ? 22.334 6.796 -46.458 1.00 95.25 179 ALA A O 1
ATOM 1347 N N . SER A 1 180 ? 20.936 8.504 -46.019 1.00 96.81 180 SER A N 1
ATOM 1348 C CA . SER A 1 180 ? 21.430 9.369 -47.093 1.00 96.81 180 SER A CA 1
ATOM 1349 C C . SER A 1 180 ? 22.874 9.791 -46.851 1.00 96.81 180 SER A C 1
ATOM 1351 O O . SER A 1 180 ? 23.681 9.692 -47.764 1.00 96.81 180 SER A O 1
ATOM 1353 N N . ALA A 1 181 ? 23.243 10.172 -45.624 1.00 97.12 181 ALA A N 1
ATOM 1354 C CA . ALA A 1 181 ? 24.621 10.545 -45.310 1.00 97.12 181 ALA A CA 1
ATOM 1355 C C . ALA A 1 181 ? 25.604 9.382 -45.528 1.00 97.12 181 ALA A C 1
ATOM 1357 O O . ALA A 1 181 ? 26.722 9.587 -46.001 1.00 97.12 181 ALA A O 1
ATOM 1358 N N . GLU A 1 182 ? 25.205 8.154 -45.194 1.00 97.25 182 GLU A N 1
ATOM 1359 C CA . GLU A 1 182 ? 26.020 6.965 -45.453 1.00 97.25 182 GLU A CA 1
ATOM 1360 C C . GLU A 1 182 ? 26.092 6.624 -46.948 1.00 97.25 182 GLU A C 1
ATOM 1362 O O . GLU A 1 182 ? 27.155 6.252 -47.450 1.00 97.25 182 GLU A O 1
ATOM 1367 N N . ALA A 1 183 ? 24.986 6.784 -47.678 1.00 96.94 183 ALA A N 1
ATOM 1368 C CA . ALA A 1 183 ? 24.973 6.630 -49.128 1.00 96.94 183 ALA A CA 1
ATOM 1369 C C . ALA A 1 183 ? 25.896 7.656 -49.807 1.00 96.94 183 ALA A C 1
ATOM 1371 O O . ALA A 1 183 ? 26.732 7.271 -50.622 1.00 96.94 183 ALA A O 1
ATOM 1372 N N . ASP A 1 184 ? 25.818 8.928 -49.413 1.00 97.00 184 ASP A N 1
ATOM 1373 C CA . ASP A 1 184 ? 26.644 10.011 -49.948 1.00 97.00 184 ASP A CA 1
ATOM 1374 C C . ASP A 1 184 ? 28.135 9.753 -49.717 1.00 97.00 184 ASP A C 1
ATOM 1376 O O . ASP A 1 184 ? 28.935 9.933 -50.633 1.00 97.00 184 ASP A O 1
ATOM 1380 N N . LYS A 1 185 ? 28.528 9.266 -48.529 1.00 96.62 185 LYS A N 1
ATOM 1381 C CA . LYS A 1 185 ? 29.923 8.877 -48.253 1.00 96.62 185 LYS A CA 1
ATOM 1382 C C . LYS A 1 185 ? 30.415 7.788 -49.200 1.00 96.62 185 LYS A C 1
ATOM 1384 O O . LYS A 1 185 ? 31.534 7.873 -49.700 1.00 96.62 185 LYS A O 1
ATOM 1389 N N . LYS A 1 186 ? 29.595 6.761 -49.440 1.00 94.50 186 LYS A N 1
ATOM 1390 C CA . LYS A 1 186 ? 29.948 5.666 -50.353 1.00 94.50 186 LYS A CA 1
ATOM 1391 C C . LYS A 1 186 ? 30.041 6.142 -51.796 1.00 94.50 186 LYS A C 1
ATOM 1393 O O . LYS A 1 186 ? 30.942 5.709 -52.498 1.00 94.50 186 LYS A O 1
ATOM 1398 N N . ILE A 1 187 ? 29.155 7.043 -52.216 1.00 94.62 187 ILE A N 1
ATOM 1399 C CA . ILE A 1 187 ? 29.200 7.649 -53.551 1.00 94.62 187 ILE A CA 1
ATOM 1400 C C . ILE A 1 187 ? 30.473 8.485 -53.710 1.00 94.62 187 ILE A C 1
ATOM 1402 O O . ILE A 1 187 ? 31.207 8.280 -54.666 1.00 94.62 187 ILE A O 1
ATOM 1406 N N . GLN A 1 188 ? 30.791 9.353 -52.746 1.00 93.56 188 GLN A N 1
ATOM 1407 C CA . GLN A 1 188 ? 32.014 10.168 -52.774 1.00 93.56 188 GLN A CA 1
ATOM 1408 C C . GLN A 1 188 ? 33.288 9.315 -52.778 1.00 93.56 188 GLN A C 1
ATOM 1410 O O . GLN A 1 188 ? 34.291 9.692 -53.376 1.00 93.56 188 GLN A O 1
ATOM 1415 N N . ALA A 1 189 ? 33.268 8.142 -52.137 1.00 91.06 189 ALA A N 1
ATOM 1416 C CA . ALA A 1 189 ? 34.393 7.211 -52.183 1.00 91.06 189 ALA A CA 1
ATOM 1417 C C . ALA A 1 189 ? 34.645 6.628 -53.589 1.00 91.06 189 ALA A C 1
ATOM 1419 O O . ALA A 1 189 ? 35.745 6.138 -53.841 1.00 91.06 189 ALA A O 1
ATOM 1420 N N . LEU A 1 190 ? 33.661 6.694 -54.495 1.00 93.69 190 LEU A N 1
ATOM 1421 C CA . LEU A 1 190 ? 33.796 6.261 -55.887 1.00 93.69 190 LEU A CA 1
ATOM 1422 C C . LEU A 1 190 ? 34.367 7.348 -56.814 1.00 93.69 190 LEU A C 1
ATOM 1424 O O . LEU A 1 190 ? 34.675 7.053 -57.970 1.00 93.69 190 LEU A O 1
ATOM 1428 N N . ASP A 1 191 ? 34.545 8.582 -56.331 1.00 91.44 191 ASP A N 1
ATOM 1429 C CA . ASP A 1 191 ? 35.070 9.677 -57.147 1.00 91.44 191 ASP A CA 1
ATOM 1430 C C . ASP A 1 191 ? 36.536 9.422 -57.536 1.00 91.44 191 ASP A C 1
ATOM 1432 O O . ASP A 1 191 ? 37.470 9.517 -56.731 1.00 91.44 191 ASP A O 1
ATOM 1436 N N . ALA A 1 192 ? 36.758 9.123 -58.817 1.00 90.31 192 ALA A N 1
ATOM 1437 C CA . ALA A 1 192 ? 38.092 8.989 -59.381 1.00 90.31 192 ALA A CA 1
ATOM 1438 C C . ALA A 1 192 ? 38.692 10.373 -59.669 1.00 90.31 192 ALA A C 1
ATOM 1440 O O . ALA A 1 192 ? 38.066 11.235 -60.287 1.00 90.31 192 ALA A O 1
ATOM 1441 N N . LYS A 1 193 ? 39.948 10.583 -59.261 1.00 88.62 193 LYS A N 1
ATOM 1442 C CA . LYS A 1 193 ? 40.678 11.807 -59.613 1.00 88.62 193 LYS A CA 1
ATOM 1443 C C . LYS A 1 193 ? 40.973 11.832 -61.106 1.00 88.62 193 LYS A C 1
ATOM 1445 O O . LYS A 1 193 ? 41.392 10.826 -61.677 1.00 88.62 193 LYS A O 1
ATOM 1450 N N . GLU A 1 194 ? 40.836 13.010 -61.703 1.00 91.44 194 GLU A N 1
ATOM 1451 C CA . GLU A 1 194 ? 41.277 13.244 -63.072 1.00 91.44 194 GLU A CA 1
ATOM 1452 C C . GLU A 1 194 ? 42.768 12.909 -63.220 1.00 91.44 194 GLU A C 1
ATOM 1454 O O . GLU A 1 194 ? 43.608 13.310 -62.408 1.00 91.44 194 GLU A O 1
ATOM 1459 N N . VAL A 1 195 ? 43.095 12.186 -64.290 1.00 92.25 195 VAL A N 1
ATOM 1460 C CA . VAL A 1 195 ? 44.473 11.929 -64.705 1.00 92.25 195 VAL A CA 1
ATOM 1461 C C . VAL A 1 195 ? 44.719 12.672 -66.010 1.00 92.25 195 VAL A C 1
ATOM 1463 O O . VAL A 1 195 ? 44.384 12.189 -67.089 1.00 92.25 195 VAL A O 1
ATOM 1466 N N . ALA A 1 196 ? 45.317 13.856 -65.904 1.00 92.62 196 ALA A N 1
ATOM 1467 C CA . ALA A 1 196 ? 45.700 14.648 -67.063 1.00 92.62 196 ALA A CA 1
ATOM 1468 C C . ALA A 1 196 ? 46.923 14.034 -67.770 1.00 92.62 196 ALA A C 1
ATOM 1470 O O . ALA A 1 196 ? 47.965 13.774 -67.147 1.00 92.62 196 ALA A O 1
ATOM 1471 N N . VAL A 1 197 ? 46.794 13.832 -69.082 1.00 92.56 197 VAL A N 1
ATOM 1472 C CA . VAL A 1 197 ? 47.870 13.371 -69.968 1.00 92.56 197 VAL A CA 1
ATOM 1473 C C . VAL A 1 197 ? 48.422 14.583 -70.710 1.00 92.56 197 VAL A C 1
ATOM 1475 O O . VAL A 1 197 ? 47.718 15.207 -71.502 1.00 92.56 197 VAL A O 1
ATOM 1478 N N . GLY A 1 198 ? 49.664 14.952 -70.406 1.00 92.88 198 GLY A N 1
ATOM 1479 C CA . GLY A 1 198 ? 50.324 16.098 -71.018 1.00 92.88 198 GLY A CA 1
ATOM 1480 C C . GLY A 1 198 ? 50.925 15.788 -72.389 1.00 92.88 198 GLY A C 1
ATOM 1481 O O . GLY A 1 198 ? 50.985 14.643 -72.839 1.00 92.88 198 GLY A O 1
ATOM 1482 N N . THR A 1 199 ? 51.428 16.829 -73.052 1.00 93.38 199 THR A N 1
ATOM 1483 C CA . THR A 1 199 ? 52.177 16.693 -74.307 1.00 93.38 199 THR A CA 1
ATOM 1484 C C . THR A 1 199 ? 53.375 15.760 -74.122 1.00 93.38 199 THR A C 1
ATOM 1486 O O . THR A 1 199 ? 54.225 16.004 -73.268 1.00 93.38 199 THR A O 1
ATOM 1489 N N . GLY A 1 200 ? 53.463 14.715 -74.948 1.00 92.88 200 GLY A N 1
ATOM 1490 C CA . GLY A 1 200 ? 54.543 13.724 -74.885 1.00 92.88 200 GLY A CA 1
ATOM 1491 C C . GLY A 1 200 ? 54.334 12.610 -73.852 1.00 92.88 200 GLY A C 1
ATOM 1492 O O . GLY A 1 200 ? 55.239 11.804 -73.655 1.00 92.88 200 GLY A O 1
ATOM 1493 N N . GLU A 1 201 ? 53.167 12.528 -73.211 1.00 96.81 201 GLU A N 1
ATOM 1494 C CA . GLU A 1 201 ? 52.768 11.403 -72.361 1.00 96.81 201 GLU A CA 1
ATOM 1495 C C . GLU A 1 201 ? 51.701 10.546 -73.052 1.00 96.81 201 GLU A C 1
ATOM 1497 O O . GLU A 1 201 ? 50.934 11.024 -73.887 1.00 96.81 201 GLU A O 1
ATOM 1502 N N . ILE A 1 202 ? 51.634 9.270 -72.677 1.00 95.25 202 ILE A N 1
ATOM 1503 C CA . ILE A 1 202 ? 50.576 8.342 -73.080 1.00 95.25 202 ILE A CA 1
ATOM 1504 C C . ILE A 1 202 ? 50.043 7.580 -71.869 1.00 95.25 202 ILE A C 1
ATOM 1506 O O . ILE A 1 202 ? 50.723 7.428 -70.850 1.00 95.25 202 ILE A O 1
ATOM 1510 N N . ILE A 1 203 ? 48.816 7.077 -71.993 1.00 95.88 203 ILE A N 1
ATOM 1511 C CA . ILE A 1 203 ? 48.240 6.164 -71.008 1.00 95.88 203 ILE A CA 1
ATOM 1512 C C . ILE A 1 203 ? 48.961 4.824 -71.123 1.00 95.88 203 ILE A C 1
ATOM 1514 O O . ILE A 1 203 ? 49.041 4.231 -72.196 1.00 95.88 203 ILE A O 1
ATOM 1518 N N . GLU A 1 204 ? 49.480 4.351 -70.001 1.00 95.50 204 GLU A N 1
ATOM 1519 C CA . GLU A 1 204 ? 50.162 3.066 -69.913 1.00 95.50 204 GLU A CA 1
ATOM 1520 C C . GLU A 1 204 ? 49.188 1.952 -69.534 1.00 95.50 204 GLU A C 1
ATOM 1522 O O . GLU A 1 204 ? 49.209 0.874 -70.127 1.00 95.50 204 GLU A O 1
ATOM 1527 N N . LYS A 1 205 ? 48.326 2.208 -68.545 1.00 96.00 205 LYS A N 1
ATOM 1528 C CA . LYS A 1 205 ? 47.376 1.221 -68.040 1.00 96.00 205 LYS A CA 1
ATOM 1529 C C . LYS A 1 205 ? 46.113 1.886 -67.524 1.00 96.00 205 LYS A C 1
ATOM 1531 O O . LYS A 1 205 ? 46.166 2.916 -66.856 1.00 96.00 205 LYS A O 1
ATOM 1536 N N . ILE A 1 206 ? 44.989 1.225 -67.773 1.00 96.00 206 ILE A N 1
ATOM 1537 C CA . ILE A 1 206 ? 43.704 1.498 -67.135 1.00 96.00 206 ILE A CA 1
ATOM 1538 C C . ILE A 1 206 ? 43.321 0.242 -66.353 1.00 96.00 206 ILE A C 1
ATOM 1540 O O . ILE A 1 206 ? 43.441 -0.876 -66.857 1.00 96.00 206 ILE A O 1
ATOM 1544 N N . SER A 1 207 ? 42.911 0.418 -65.104 1.00 94.81 207 SER A N 1
ATOM 1545 C CA . SER A 1 207 ? 42.409 -0.653 -64.242 1.00 94.81 207 SER A CA 1
ATOM 1546 C C . SER A 1 207 ? 41.277 -0.132 -63.376 1.00 94.81 207 SER A C 1
ATOM 1548 O O . SER A 1 207 ? 41.239 1.057 -63.083 1.00 94.81 207 SER A O 1
ATOM 1550 N N . GLU A 1 208 ? 40.408 -1.018 -62.918 1.00 95.38 208 GLU A N 1
ATOM 1551 C CA . GLU A 1 208 ? 39.337 -0.690 -61.984 1.00 95.38 208 GLU A CA 1
ATOM 1552 C C . GLU A 1 208 ? 39.444 -1.600 -60.761 1.00 95.38 208 GLU A C 1
ATOM 1554 O O . GLU A 1 208 ? 39.826 -2.769 -60.870 1.00 95.38 208 GLU A O 1
ATOM 1559 N N . THR A 1 209 ? 39.162 -1.062 -59.581 1.00 91.88 209 THR A N 1
ATOM 1560 C CA . THR A 1 209 ? 39.012 -1.838 -58.347 1.00 91.88 209 THR A CA 1
ATOM 1561 C C . THR A 1 209 ? 37.896 -1.203 -57.536 1.00 91.88 209 THR A C 1
ATOM 1563 O O . THR A 1 209 ? 37.906 0.009 -57.338 1.00 91.88 209 THR A O 1
ATOM 1566 N N . ASP A 1 210 ? 36.923 -2.015 -57.124 1.00 90.12 210 ASP A N 1
ATOM 1567 C CA . ASP A 1 210 ? 35.753 -1.593 -56.347 1.00 90.12 210 ASP A CA 1
ATOM 1568 C C . ASP A 1 210 ? 35.017 -0.374 -56.939 1.00 90.12 210 ASP A C 1
ATOM 1570 O O . ASP A 1 210 ? 34.602 0.530 -56.219 1.00 90.12 210 ASP A O 1
ATOM 1574 N N . GLY A 1 211 ? 34.868 -0.334 -58.270 1.00 89.44 211 GLY A N 1
ATOM 1575 C CA . GLY A 1 211 ? 34.168 0.743 -58.978 1.00 89.44 211 GLY A CA 1
ATOM 1576 C C . GLY A 1 211 ? 34.988 2.017 -59.207 1.00 89.44 211 GLY A C 1
ATOM 1577 O O . GLY A 1 211 ? 34.496 2.938 -59.853 1.00 89.44 211 GLY A O 1
ATOM 1578 N N . VAL A 1 212 ? 36.236 2.085 -58.723 1.00 93.94 212 VAL A N 1
ATOM 1579 C CA . VAL A 1 212 ? 37.127 3.238 -58.924 1.00 93.94 212 VAL A CA 1
ATOM 1580 C C . VAL A 1 212 ? 38.130 2.949 -60.035 1.00 93.94 212 VAL A C 1
ATOM 1582 O O . VAL A 1 212 ? 38.936 2.017 -59.953 1.00 93.94 212 VAL A O 1
ATOM 1585 N N . VAL A 1 213 ? 38.122 3.789 -61.072 1.00 93.62 213 VAL A N 1
ATOM 1586 C CA . VAL A 1 213 ? 39.080 3.707 -62.181 1.00 93.62 213 VAL A CA 1
ATOM 1587 C C . VAL A 1 213 ? 40.416 4.328 -61.778 1.00 93.62 213 VAL A C 1
ATOM 1589 O O . VAL A 1 213 ? 40.497 5.464 -61.315 1.00 93.62 213 VAL A O 1
ATOM 1592 N N . LYS A 1 214 ? 41.495 3.587 -62.019 1.00 92.56 214 LYS A N 1
ATOM 1593 C CA . LYS A 1 214 ? 42.881 4.017 -61.855 1.00 92.56 214 LYS A CA 1
ATOM 1594 C C . LYS A 1 214 ? 43.596 3.988 -63.200 1.00 92.56 214 LYS A C 1
ATOM 1596 O O . LYS A 1 214 ? 43.633 2.956 -63.870 1.00 92.56 214 LYS A O 1
ATOM 1601 N N . VAL A 1 215 ? 44.214 5.112 -63.550 1.00 95.69 215 VAL A N 1
ATOM 1602 C CA . VAL A 1 215 ? 44.974 5.288 -64.792 1.00 95.69 215 VAL A CA 1
ATOM 1603 C C . VAL A 1 215 ? 46.438 5.573 -64.453 1.00 95.69 215 VAL A C 1
ATOM 1605 O O . VAL A 1 215 ? 46.717 6.422 -63.606 1.00 95.69 215 VAL A O 1
ATOM 1608 N N . SER A 1 216 ? 47.375 4.868 -65.093 1.00 94.38 216 SER A N 1
ATOM 1609 C CA . SER A 1 216 ? 48.802 5.217 -65.077 1.00 94.38 216 SER A CA 1
ATOM 1610 C C . SER A 1 216 ? 49.233 5.775 -66.427 1.00 94.38 216 SER A C 1
ATOM 1612 O O . SER A 1 216 ? 48.681 5.428 -67.475 1.00 94.38 216 SER A O 1
ATOM 1614 N N . LYS A 1 217 ? 50.233 6.652 -66.391 1.00 95.62 217 LYS A N 1
ATOM 1615 C CA . LYS A 1 217 ? 50.817 7.282 -67.571 1.00 95.62 217 LYS A CA 1
ATOM 1616 C C . LYS A 1 217 ? 52.312 7.028 -67.625 1.00 95.62 217 LYS A C 1
ATOM 1618 O O . LYS A 1 217 ? 52.955 6.871 -66.588 1.00 95.62 217 LYS A O 1
ATOM 1623 N N . ARG A 1 218 ? 52.851 7.054 -68.837 1.00 96.06 218 ARG A N 1
ATOM 1624 C CA . ARG A 1 218 ? 54.289 7.022 -69.101 1.00 96.06 218 ARG A CA 1
ATOM 1625 C C . ARG A 1 218 ? 54.643 8.022 -70.194 1.00 96.06 218 ARG A C 1
ATOM 1627 O O . ARG A 1 218 ? 53.780 8.430 -70.969 1.00 96.06 218 ARG A O 1
ATOM 1634 N N . ALA A 1 219 ? 55.914 8.397 -70.271 1.00 96.56 219 ALA A N 1
ATOM 1635 C CA . ALA A 1 219 ? 56.412 9.187 -71.390 1.00 96.56 219 ALA A CA 1
ATOM 1636 C C . ALA A 1 219 ? 56.303 8.388 -72.701 1.00 96.56 219 ALA A C 1
ATOM 1638 O O . ALA A 1 219 ? 56.523 7.171 -72.716 1.00 96.56 219 ALA A O 1
ATOM 1639 N N . LEU A 1 220 ? 55.987 9.083 -73.793 1.00 95.19 220 LEU A N 1
ATOM 1640 C CA . LEU A 1 220 ? 56.104 8.553 -75.145 1.00 95.19 220 LEU A CA 1
ATOM 1641 C C . LEU A 1 220 ? 57.580 8.242 -75.418 1.00 95.19 220 LEU A C 1
ATOM 1643 O O . LEU A 1 220 ? 58.439 9.117 -75.300 1.00 95.19 220 LEU A O 1
ATOM 1647 N N . ALA A 1 221 ? 57.879 6.999 -75.778 1.00 94.06 221 ALA A N 1
ATOM 1648 C CA . ALA A 1 221 ? 59.226 6.563 -76.111 1.00 94.06 221 ALA A CA 1
ATOM 1649 C C . ALA A 1 221 ? 59.411 6.483 -77.631 1.00 94.06 221 ALA A C 1
ATOM 1651 O O . ALA A 1 221 ? 58.458 6.291 -78.382 1.00 94.06 221 ALA A O 1
ATOM 1652 N N . ALA A 1 222 ? 60.660 6.556 -78.098 1.00 91.62 222 ALA A N 1
ATOM 1653 C CA . ALA A 1 222 ? 60.978 6.409 -79.521 1.00 91.62 222 ALA A CA 1
ATOM 1654 C C . ALA A 1 222 ? 60.469 5.081 -80.114 1.00 91.62 222 ALA A C 1
ATOM 1656 O O . ALA A 1 222 ? 60.110 5.035 -81.282 1.00 91.62 222 ALA A O 1
ATOM 1657 N N . THR A 1 223 ? 60.389 4.018 -79.306 1.00 91.56 223 THR A N 1
ATOM 1658 C CA . THR A 1 223 ? 59.843 2.712 -79.714 1.00 91.56 223 THR A CA 1
ATOM 1659 C C . THR A 1 223 ? 58.337 2.724 -79.960 1.00 91.56 223 THR A C 1
ATOM 1661 O O . THR A 1 223 ? 57.837 1.845 -80.654 1.00 91.56 223 THR A O 1
ATOM 1664 N N . ASP A 1 224 ? 57.610 3.690 -79.394 1.00 93.12 224 ASP A N 1
ATOM 1665 C CA . ASP A 1 224 ? 56.175 3.864 -79.638 1.00 93.12 224 ASP A CA 1
ATOM 1666 C C . ASP A 1 224 ? 55.911 4.576 -80.979 1.00 93.12 224 ASP A C 1
ATOM 1668 O O . ASP A 1 224 ? 54.777 4.595 -81.458 1.00 93.12 224 ASP A O 1
ATOM 1672 N N . ILE A 1 225 ? 56.949 5.164 -81.591 1.00 89.50 225 ILE A N 1
ATOM 1673 C CA . ILE A 1 225 ? 56.874 5.853 -82.880 1.00 89.50 225 ILE A CA 1
ATOM 1674 C C . ILE A 1 225 ? 57.329 4.877 -83.978 1.00 89.50 225 ILE A C 1
ATOM 1676 O O . ILE A 1 225 ? 58.483 4.444 -83.976 1.00 89.50 225 ILE A O 1
ATOM 1680 N N . PRO A 1 226 ? 56.466 4.518 -84.943 1.00 90.25 226 PRO A N 1
ATOM 1681 C CA . PRO A 1 226 ? 56.856 3.616 -86.019 1.00 90.25 226 PRO A CA 1
ATOM 1682 C C . PRO A 1 226 ? 57.884 4.271 -86.952 1.00 90.25 226 PRO A C 1
ATOM 1684 O O . PRO A 1 226 ? 57.845 5.477 -87.197 1.00 90.25 226 PRO A O 1
ATOM 1687 N N . THR A 1 227 ? 58.769 3.466 -87.548 1.00 89.19 227 THR A N 1
ATOM 1688 C CA . THR A 1 227 ? 59.651 3.931 -88.627 1.00 89.19 227 THR A CA 1
ATOM 1689 C C . THR A 1 227 ? 58.814 4.393 -89.825 1.00 89.19 227 THR A C 1
ATOM 1691 O O . THR A 1 227 ? 57.971 3.649 -90.336 1.00 89.19 227 THR A O 1
ATOM 1694 N N . LEU A 1 228 ? 59.040 5.629 -90.273 1.00 89.56 228 LEU A N 1
ATOM 1695 C CA . LEU A 1 228 ? 58.356 6.217 -91.424 1.00 89.56 228 LEU A CA 1
ATOM 1696 C C . LEU A 1 228 ? 59.221 6.058 -92.678 1.00 89.56 228 LEU A C 1
ATOM 1698 O O . LEU A 1 228 ? 60.287 6.656 -92.788 1.00 89.56 228 LEU A O 1
ATOM 1702 N N . GLU A 1 229 ? 58.760 5.238 -93.620 1.00 90.81 229 GLU A N 1
ATOM 1703 C CA . GLU A 1 229 ? 59.373 5.105 -94.947 1.00 90.81 229 GLU A CA 1
ATOM 1704 C C . GLU A 1 229 ? 59.041 6.318 -95.831 1.00 90.81 229 GLU A C 1
ATOM 1706 O O . GLU A 1 229 ? 57.996 6.942 -95.646 1.00 90.81 229 GLU A O 1
ATOM 1711 N N . ILE A 1 230 ? 59.876 6.605 -96.841 1.00 87.75 230 ILE A N 1
ATOM 1712 C CA . ILE A 1 230 ? 59.721 7.767 -97.747 1.00 87.75 230 ILE A CA 1
ATOM 1713 C C . ILE A 1 230 ? 58.311 7.838 -98.351 1.00 87.75 230 ILE A C 1
ATOM 1715 O O . ILE A 1 230 ? 57.705 8.907 -98.403 1.00 87.75 230 ILE A O 1
ATOM 1719 N N . ALA A 1 231 ? 57.755 6.689 -98.744 1.00 89.62 231 ALA A N 1
ATOM 1720 C CA . ALA A 1 231 ? 56.410 6.580 -99.308 1.00 89.62 231 ALA A CA 1
ATOM 1721 C C . ALA A 1 231 ? 55.289 7.064 -98.364 1.00 89.62 231 ALA A C 1
ATOM 1723 O O . ALA A 1 231 ? 54.198 7.389 -98.825 1.00 89.62 231 ALA A O 1
ATOM 1724 N N . LYS A 1 232 ? 55.539 7.120 -97.048 1.00 90.44 232 LYS A N 1
ATOM 1725 C CA . LYS A 1 232 ? 54.588 7.600 -96.030 1.00 90.44 232 LYS A CA 1
ATOM 1726 C C . LYS A 1 232 ? 54.750 9.090 -95.709 1.00 90.44 232 LYS A C 1
ATOM 1728 O O . LYS A 1 232 ? 53.980 9.623 -94.914 1.00 90.44 232 LYS A O 1
ATOM 1733 N N . THR A 1 233 ? 55.728 9.762 -96.316 1.00 92.00 233 THR A N 1
ATOM 1734 C CA . THR A 1 233 ? 56.019 11.189 -96.130 1.00 92.00 233 THR A CA 1
ATOM 1735 C C . THR A 1 233 ? 55.819 11.940 -97.438 1.00 92.00 233 THR A C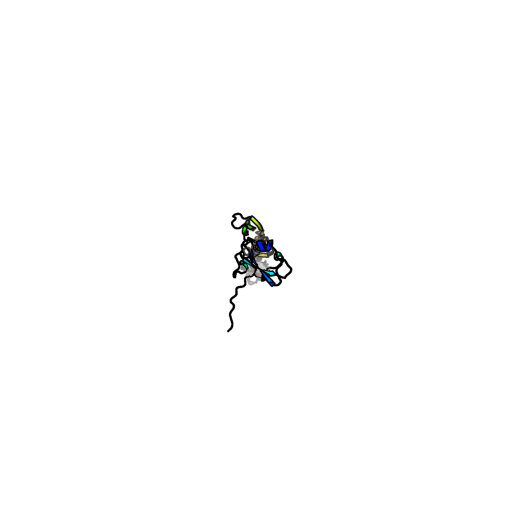 1
ATOM 1737 O O . THR A 1 233 ? 56.696 11.969 -98.303 1.00 92.00 233 THR A O 1
ATOM 1740 N N . THR A 1 234 ? 54.643 12.549 -97.583 1.00 93.44 234 THR A N 1
ATOM 1741 C CA . THR A 1 234 ? 54.255 13.307 -98.778 1.00 93.44 234 THR A CA 1
ATOM 1742 C C . THR A 1 234 ? 55.299 14.372 -99.130 1.00 93.44 234 THR A C 1
ATOM 1744 O O . THR A 1 234 ? 55.671 15.178 -98.279 1.00 93.44 234 THR A O 1
ATOM 1747 N N . GLY A 1 235 ? 55.759 14.377 -100.388 1.00 89.94 235 GLY A N 1
ATOM 1748 C CA . GLY A 1 235 ? 56.706 15.361 -100.933 1.00 89.94 235 GLY A CA 1
ATOM 1749 C C . GLY A 1 235 ? 58.190 15.091 -100.650 1.00 89.94 235 GLY A C 1
ATOM 1750 O O . GLY A 1 235 ? 59.042 15.786 -101.199 1.00 89.94 235 GLY A O 1
ATOM 1751 N N . LEU A 1 236 ? 58.534 14.079 -99.841 1.00 92.56 236 LEU A N 1
ATOM 1752 C CA . LEU A 1 236 ? 59.938 13.791 -99.521 1.00 92.56 236 LEU A CA 1
ATOM 1753 C C . LEU A 1 236 ? 60.716 13.225 -100.722 1.00 92.56 236 LEU A C 1
ATOM 1755 O O . LEU A 1 236 ? 61.868 13.603 -100.921 1.00 92.56 236 LEU A O 1
ATOM 1759 N N . GLN A 1 237 ? 60.090 12.355 -101.526 1.00 93.25 237 GLN A N 1
ATOM 1760 C CA . GLN A 1 237 ? 60.726 11.771 -102.715 1.00 93.25 237 GLN A CA 1
ATOM 1761 C C . GLN A 1 237 ? 61.088 12.855 -103.738 1.00 93.25 237 GLN A C 1
ATOM 1763 O O . GLN A 1 237 ? 62.245 12.973 -104.126 1.00 93.25 237 GLN A O 1
ATOM 1768 N N . GLU A 1 238 ? 60.125 13.711 -104.088 1.00 92.62 238 GLU A N 1
ATOM 1769 C CA . GLU A 1 238 ? 60.328 14.811 -105.039 1.00 92.62 238 GLU A CA 1
ATOM 1770 C C . GLU A 1 238 ? 61.419 15.788 -104.570 1.00 92.62 238 GLU A C 1
ATOM 1772 O O . GLU A 1 238 ? 62.256 16.225 -105.359 1.00 92.62 238 GLU A O 1
ATOM 1777 N N . ALA A 1 239 ? 61.445 16.116 -103.274 1.00 91.44 239 ALA A N 1
ATOM 1778 C CA . ALA A 1 239 ? 62.454 17.005 -102.705 1.00 91.44 239 ALA A CA 1
ATOM 1779 C C . ALA A 1 239 ? 63.871 16.407 -102.734 1.00 91.44 239 ALA A C 1
ATOM 1781 O O . ALA A 1 239 ? 64.840 17.157 -102.871 1.00 91.44 239 ALA A O 1
ATOM 1782 N N . LEU A 1 240 ? 64.002 15.082 -102.588 1.00 92.31 240 LEU A N 1
ATOM 1783 C CA . LEU A 1 240 ? 65.283 14.383 -102.686 1.00 92.31 240 LEU A CA 1
ATOM 1784 C C . LEU A 1 240 ? 65.772 14.329 -104.136 1.00 92.31 240 LEU A C 1
ATO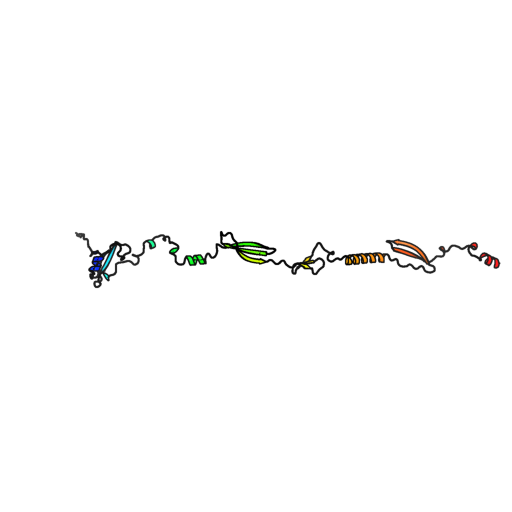M 1786 O O . LEU A 1 240 ? 66.936 14.639 -104.393 1.00 92.31 240 LEU A O 1
ATOM 1790 N N . ASP A 1 241 ? 64.874 13.999 -105.065 1.00 93.00 241 ASP A N 1
ATOM 1791 C CA . ASP A 1 241 ? 65.170 13.929 -106.498 1.00 93.00 241 ASP A CA 1
ATOM 1792 C C . ASP A 1 241 ? 65.639 15.291 -107.042 1.00 93.00 241 ASP A C 1
ATOM 1794 O O . ASP A 1 241 ? 66.537 15.352 -107.873 1.00 93.00 241 ASP A O 1
ATOM 1798 N N . ALA A 1 242 ? 65.104 16.402 -106.520 1.00 91.88 242 ALA A N 1
ATOM 1799 C CA . ALA A 1 242 ? 65.475 17.765 -106.920 1.00 91.88 242 ALA A CA 1
ATOM 1800 C C . ALA A 1 242 ? 66.829 18.274 -106.370 1.00 91.88 242 ALA A C 1
ATOM 1802 O O . ALA A 1 242 ? 67.219 19.410 -106.654 1.00 91.88 242 ALA A O 1
ATOM 1803 N N . LYS A 1 243 ? 67.524 17.499 -105.526 1.00 87.62 243 LYS A N 1
ATOM 1804 C CA . LYS A 1 243 ? 68.824 17.868 -104.924 1.00 87.62 243 LYS A CA 1
ATOM 1805 C C . LYS A 1 243 ? 70.025 17.178 -105.575 1.00 87.62 243 LYS A C 1
ATOM 1807 O O . LYS A 1 243 ? 71.154 17.486 -105.186 1.00 87.62 243 LYS A O 1
ATOM 1812 N N . GLN A 1 244 ? 69.779 16.262 -106.507 1.00 72.94 244 G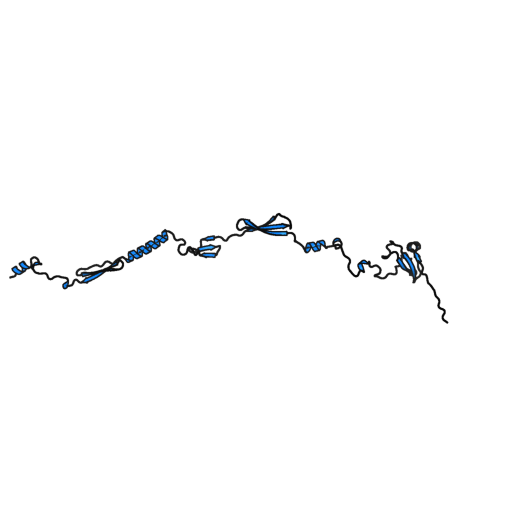LN A N 1
ATOM 1813 C CA . GLN A 1 244 ? 70.784 15.591 -107.335 1.00 72.94 244 GLN A CA 1
ATOM 1814 C C . GLN A 1 244 ? 70.890 16.285 -108.694 1.00 72.94 244 GLN A C 1
ATOM 1816 O O . GLN A 1 244 ? 72.018 16.302 -109.234 1.00 72.94 244 GLN A O 1
#

Organism: NCBI:txid749906

Radius of gyration: 71.96 Å; chains: 1; bounding box: 110×56×217 Å